Protein AF-A0AAE7BAB0-F1 (afdb_monomer)

pLDDT: mean 79.29, std 14.82, range [40.91, 94.19]

Foldseek 3Di:
DDDPLNVLLLVLCVPPVVVCPLLVVLLVDDPVVLVVVLVVLLVVLVVVLVVLVVVLPPPPDPDPPVVNVVSVVVSVVSVVVSVSVSSNSVSSVVVNVPPHDSVVVVVVVVVVVVCVVVVVVVCPPLLNDDPVVNVVVLVVVLVVVLVVVVVVLVVVLCVVPVPDDPVRVVVSVVVVVVVNVVVVVVSVVVSVVVVVVSPVPPPPPVVVVVVVVVVVVVVVVVVPPDDDDDDDDD

Structure (mmCIF, N/CA/C/O backbone):
data_AF-A0AAE7BAB0-F1
#
_entry.id   AF-A0AAE7BAB0-F1
#
loop_
_atom_site.group_PDB
_atom_site.id
_atom_site.type_symbol
_atom_site.label_atom_id
_atom_site.label_alt_id
_atom_site.label_comp_id
_atom_site.label_asym_id
_atom_site.label_entity_id
_atom_site.label_seq_id
_atom_site.pdbx_PDB_ins_code
_atom_site.Cartn_x
_atom_site.Cartn_y
_atom_site.Cartn_z
_atom_site.occupancy
_atom_site.B_iso_or_equiv
_atom_site.auth_seq_id
_atom_site.auth_comp_id
_atom_site.auth_asym_id
_atom_site.auth_atom_id
_atom_site.pdbx_PDB_model_num
ATOM 1 N N . MET A 1 1 ? -21.174 -15.471 14.812 1.00 47.34 1 MET A N 1
ATOM 2 C CA . MET A 1 1 ? -21.288 -14.814 13.487 1.00 47.34 1 MET A CA 1
ATOM 3 C C . MET A 1 1 ? -20.891 -13.352 13.654 1.00 47.34 1 MET A C 1
ATOM 5 O O . MET A 1 1 ? -21.225 -12.788 14.688 1.00 47.34 1 MET A O 1
ATOM 9 N N . ARG A 1 2 ? -20.116 -12.754 12.736 1.00 61.31 2 ARG A N 1
ATOM 10 C CA . ARG A 1 2 ? -19.773 -11.321 12.846 1.00 61.31 2 ARG A CA 1
ATOM 11 C C . ARG A 1 2 ? -21.020 -10.496 12.546 1.00 61.31 2 ARG A C 1
ATOM 13 O O . ARG A 1 2 ? -21.646 -10.714 11.516 1.00 61.31 2 ARG A O 1
ATOM 20 N N . ASN A 1 3 ? -21.367 -9.580 13.444 1.00 81.94 3 ASN A N 1
ATOM 21 C CA . ASN A 1 3 ? -22.413 -8.599 13.187 1.00 81.94 3 ASN A CA 1
ATOM 22 C C . ASN A 1 3 ? -21.934 -7.627 12.084 1.00 81.94 3 ASN A C 1
ATOM 24 O O . ASN A 1 3 ? -20.733 -7.376 11.937 1.00 81.94 3 ASN A O 1
ATOM 28 N N . LEU A 1 4 ? -22.862 -7.075 11.304 1.00 84.88 4 LEU A N 1
ATOM 29 C CA . LEU A 1 4 ? -22.591 -6.026 10.316 1.00 84.88 4 LEU A CA 1
ATOM 30 C C . LEU A 1 4 ? -21.827 -4.861 10.951 1.00 84.88 4 LEU A C 1
ATOM 32 O O . LEU A 1 4 ? -20.829 -4.410 10.392 1.00 84.88 4 LEU A O 1
ATOM 36 N N . GLY A 1 5 ? -22.218 -4.465 12.166 1.00 84.69 5 GLY A N 1
ATOM 37 C CA . GLY A 1 5 ? -21.550 -3.383 12.881 1.00 84.69 5 GLY A CA 1
ATOM 38 C C . GLY A 1 5 ? -20.074 -3.664 13.161 1.00 84.69 5 GLY A C 1
ATOM 39 O O . GLY A 1 5 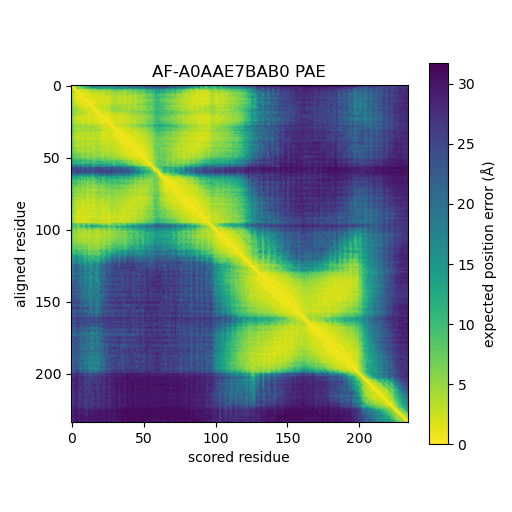? -19.227 -2.822 12.869 1.00 84.69 5 GLY A O 1
ATOM 40 N N . THR A 1 6 ? -19.726 -4.874 13.620 1.00 85.94 6 THR A N 1
ATOM 41 C CA . THR A 1 6 ? -18.318 -5.205 13.907 1.00 85.94 6 THR A CA 1
ATOM 42 C C . THR A 1 6 ? -17.484 -5.259 12.634 1.00 85.94 6 THR A C 1
ATOM 44 O O . THR A 1 6 ? -16.314 -4.884 12.635 1.00 85.94 6 THR A O 1
ATOM 47 N N . THR A 1 7 ? -18.086 -5.671 11.520 1.00 88.12 7 THR A N 1
ATOM 48 C CA . THR A 1 7 ? -17.424 -5.662 10.211 1.00 88.12 7 THR A CA 1
ATOM 49 C C . THR A 1 7 ? -17.152 -4.234 9.741 1.00 88.12 7 THR A C 1
ATOM 51 O O . THR A 1 7 ? -16.028 -3.934 9.339 1.00 88.12 7 THR A O 1
ATOM 54 N N . LEU A 1 8 ? -18.141 -3.343 9.848 1.00 88.94 8 LEU A N 1
ATOM 55 C CA . LEU A 1 8 ? -18.007 -1.932 9.483 1.00 88.94 8 LEU A CA 1
ATOM 56 C C . LEU A 1 8 ? -17.007 -1.199 10.382 1.00 88.94 8 LEU A C 1
ATOM 58 O O . LEU A 1 8 ? -16.142 -0.491 9.873 1.00 88.94 8 LEU A O 1
ATOM 62 N N . GLY A 1 9 ? -17.059 -1.426 11.697 1.00 89.06 9 GLY A N 1
ATOM 63 C CA . GLY A 1 9 ? -16.118 -0.842 12.652 1.00 89.06 9 GLY A CA 1
ATOM 64 C C . GLY A 1 9 ? -14.674 -1.276 12.387 1.00 89.06 9 GLY A C 1
ATOM 65 O O . GLY A 1 9 ? -13.769 -0.445 12.406 1.00 89.06 9 GLY A O 1
ATOM 66 N N . LEU A 1 10 ? -14.439 -2.559 12.078 1.00 89.50 10 LEU A N 1
ATOM 67 C CA . LEU A 1 10 ? -13.101 -3.054 11.721 1.00 89.50 10 LEU A CA 1
ATOM 68 C C . LEU A 1 10 ? -12.613 -2.504 10.387 1.00 89.50 10 LEU A C 1
ATOM 70 O O . LEU A 1 10 ? -11.436 -2.163 10.256 1.00 89.50 10 LEU A O 1
ATOM 74 N N . TRP A 1 11 ? -13.501 -2.426 9.396 1.00 90.19 11 TRP A N 1
ATOM 75 C CA . TRP A 1 11 ? -13.173 -1.841 8.104 1.00 90.19 11 TRP A CA 1
ATOM 76 C C . TRP A 1 11 ? -12.762 -0.377 8.266 1.00 90.19 11 TRP A C 1
ATOM 78 O O . TRP A 1 11 ? -11.685 0.001 7.799 1.00 90.19 11 TRP A O 1
ATOM 88 N N . TRP A 1 12 ? -13.550 0.403 9.011 1.00 91.06 12 TRP A N 1
ATOM 89 C CA . TRP A 1 12 ? -13.254 1.794 9.340 1.00 91.06 12 TRP A CA 1
ATOM 90 C C . TRP A 1 12 ? -11.909 1.939 10.063 1.00 91.06 12 TRP A C 1
ATOM 92 O O . TRP A 1 12 ? -11.030 2.659 9.583 1.00 91.06 12 TRP A O 1
ATOM 102 N N . LEU A 1 13 ? -11.695 1.168 11.136 1.00 90.88 13 LEU A N 1
ATOM 103 C CA . LEU A 1 13 ? -10.447 1.153 11.905 1.00 90.88 13 LEU A CA 1
ATOM 104 C C . LEU A 1 13 ? -9.231 0.844 11.019 1.00 90.88 13 LEU A C 1
ATOM 106 O O . LEU A 1 13 ? -8.199 1.499 11.097 1.00 90.88 13 LEU A O 1
ATOM 110 N N . SER A 1 14 ? -9.345 -0.145 10.133 1.00 87.44 14 SER A N 1
ATOM 111 C CA . SER A 1 14 ? -8.236 -0.554 9.262 1.00 87.44 14 SER A CA 1
ATOM 112 C C . SER A 1 14 ? -7.952 0.412 8.104 1.00 87.44 14 SER A C 1
ATOM 114 O O . SER A 1 14 ? -6.851 0.385 7.544 1.00 87.44 14 SER A O 1
ATOM 116 N N . THR A 1 15 ? -8.924 1.251 7.738 1.00 88.12 15 THR A N 1
ATOM 117 C CA . THR A 1 15 ? -8.855 2.128 6.561 1.00 88.12 15 THR A CA 1
ATOM 118 C C . THR A 1 15 ? -8.494 3.555 6.956 1.00 88.12 15 THR A C 1
ATOM 120 O O . THR A 1 15 ? -7.509 4.085 6.440 1.00 88.12 15 THR A O 1
ATOM 123 N N . PHE A 1 16 ? -9.237 4.140 7.897 1.00 87.44 16 PHE A N 1
ATOM 124 C CA . PHE A 1 16 ? -9.139 5.552 8.274 1.00 87.44 16 PHE A CA 1
ATOM 125 C C . PHE A 1 16 ? -8.406 5.785 9.603 1.00 87.44 16 PHE A C 1
ATOM 127 O O . PHE A 1 16 ? -7.723 6.793 9.738 1.00 87.44 16 PHE A O 1
ATOM 134 N N . ASP A 1 17 ? -8.463 4.846 10.553 1.00 87.88 17 ASP A N 1
ATOM 135 C CA . ASP A 1 17 ? -7.856 4.987 11.890 1.00 87.88 17 ASP A CA 1
ATOM 136 C C . ASP A 1 17 ? -6.804 3.901 12.169 1.00 87.88 17 ASP A C 1
ATOM 138 O O . ASP A 1 17 ? -6.829 3.184 13.170 1.00 87.88 17 ASP A O 1
ATOM 142 N N . LYS A 1 18 ? -5.845 3.755 11.247 1.00 85.44 18 LYS A N 1
ATOM 143 C CA . LYS A 1 18 ? -4.804 2.713 11.325 1.00 85.44 18 LYS A CA 1
ATOM 144 C C . LYS A 1 18 ? -3.930 2.809 12.577 1.00 85.44 18 LYS A C 1
ATOM 146 O O . LYS A 1 18 ? -3.427 1.785 13.039 1.00 85.44 18 LYS A O 1
ATOM 151 N N . SER A 1 19 ? -3.721 4.020 13.096 1.00 86.44 19 SER A N 1
ATOM 152 C CA . SER A 1 19 ? -2.998 4.266 14.350 1.00 86.44 19 SER A CA 1
ATOM 153 C C . SER A 1 19 ? -3.823 3.902 15.589 1.00 86.44 19 SER A C 1
ATOM 155 O O . SER A 1 19 ? -3.268 3.848 16.685 1.00 86.44 19 SER A O 1
ATOM 157 N N . GLN A 1 20 ? -5.120 3.614 15.415 1.00 88.31 20 GLN A N 1
ATOM 158 C CA . GLN A 1 20 ? -6.106 3.381 16.470 1.00 88.31 20 GLN A CA 1
ATOM 159 C C . GLN A 1 20 ? -6.258 4.578 17.418 1.00 88.31 20 GLN A C 1
ATOM 161 O O . GLN A 1 20 ? -6.657 4.400 18.571 1.00 88.31 20 GLN A O 1
ATOM 166 N N . PHE A 1 21 ? -5.892 5.782 16.978 1.00 89.75 21 PHE A N 1
ATOM 167 C CA . PHE A 1 21 ? -5.879 6.957 17.836 1.00 89.75 21 PHE A CA 1
ATOM 168 C C . PHE A 1 21 ? -7.300 7.323 18.261 1.00 89.75 21 PHE A C 1
ATOM 170 O O . PHE A 1 21 ? -7.568 7.423 19.460 1.00 89.75 21 PHE A O 1
ATOM 177 N N . LEU A 1 22 ? -8.225 7.454 17.304 1.00 88.81 22 LEU A N 1
ATOM 178 C CA . LEU A 1 22 ? -9.616 7.806 17.605 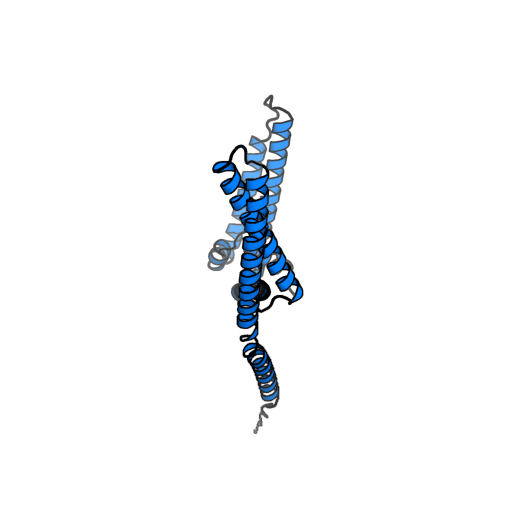1.00 88.81 22 LEU A CA 1
ATOM 179 C C . LEU A 1 22 ? -10.306 6.667 18.354 1.00 88.81 22 LEU A C 1
ATOM 181 O O . LEU A 1 22 ? -10.993 6.905 19.342 1.00 88.81 22 LEU A O 1
ATOM 185 N N . PHE A 1 23 ? -10.071 5.424 17.938 1.00 91.44 23 PHE A N 1
ATOM 186 C CA . PHE A 1 23 ? -10.627 4.238 18.575 1.00 91.44 23 PHE A CA 1
ATOM 187 C C . PHE A 1 23 ? -10.219 4.109 20.045 1.00 91.44 23 PHE A C 1
ATOM 189 O O . PHE A 1 23 ? -11.071 3.847 20.892 1.00 91.44 23 PHE A O 1
ATOM 196 N N . LYS A 1 24 ? -8.937 4.297 20.378 1.00 89.81 24 LYS A N 1
ATOM 197 C CA . LYS A 1 24 ? -8.467 4.220 21.769 1.00 89.81 24 LYS A CA 1
ATOM 198 C C . LYS A 1 24 ? -8.922 5.423 22.586 1.00 89.81 24 LYS A C 1
ATOM 200 O O . LYS A 1 24 ? -9.368 5.231 23.712 1.00 89.81 24 LYS A O 1
ATOM 205 N N . SER A 1 25 ? -8.873 6.621 22.003 1.00 90.56 25 SER A N 1
ATOM 206 C CA . SER A 1 25 ? -9.315 7.855 22.665 1.00 90.56 25 SER A CA 1
ATOM 207 C C . SER A 1 25 ? -10.804 7.831 22.992 1.00 90.56 25 SER A C 1
ATOM 209 O O . SER A 1 25 ? -11.200 8.251 24.068 1.00 90.56 25 SER A O 1
ATOM 211 N N . LEU A 1 26 ? -11.642 7.300 22.099 1.00 90.19 26 LEU A N 1
ATOM 212 C CA . LEU A 1 26 ? -13.065 7.142 22.378 1.00 90.19 26 LEU A CA 1
ATOM 213 C C . LEU A 1 26 ? -13.303 6.034 23.403 1.00 90.19 26 LEU A C 1
ATOM 215 O O . LEU A 1 26 ? -14.094 6.231 24.313 1.00 90.19 26 LEU A O 1
ATOM 219 N N . LYS A 1 27 ? -12.588 4.903 23.337 1.00 90.00 27 LYS A N 1
ATOM 220 C CA . LYS A 1 27 ? -12.786 3.775 24.265 1.00 90.00 27 LYS A CA 1
ATOM 221 C C . LYS A 1 27 ? -12.625 4.157 25.742 1.00 90.00 27 LYS A C 1
ATOM 223 O O . LYS A 1 27 ? -13.325 3.593 26.580 1.00 90.00 27 LYS A O 1
ATOM 228 N N . THR A 1 28 ? -11.711 5.073 26.065 1.00 89.69 28 THR A N 1
ATOM 229 C CA . THR A 1 28 ? -11.452 5.529 27.445 1.00 89.69 28 THR A CA 1
ATOM 230 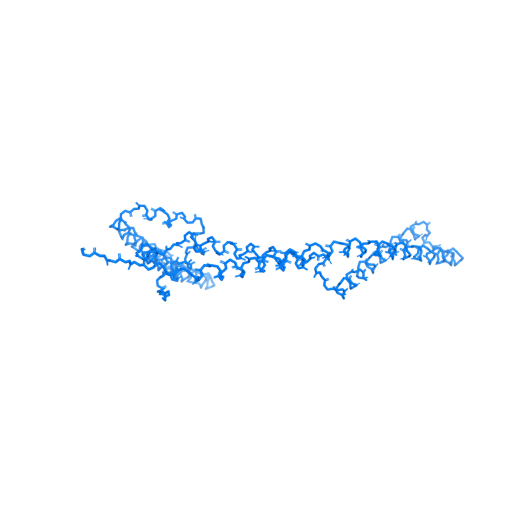C C . THR A 1 28 ? -12.540 6.453 27.988 1.00 89.69 28 THR A C 1
ATOM 232 O O . THR A 1 28 ? -12.642 6.637 29.199 1.00 89.69 28 THR A O 1
ATOM 235 N N . ILE A 1 29 ? -13.362 7.025 27.110 1.00 90.94 29 ILE A N 1
ATOM 236 C CA . ILE A 1 29 ? -14.412 7.974 27.459 1.00 90.94 29 ILE A CA 1
ATOM 237 C C . ILE A 1 29 ? -15.694 7.211 27.856 1.00 90.94 29 ILE A C 1
ATOM 239 O O . ILE A 1 29 ? -16.051 6.218 27.202 1.00 90.94 29 ILE A O 1
ATOM 243 N N . PRO A 1 30 ? -16.431 7.665 28.893 1.00 90.50 30 PRO A N 1
ATOM 244 C CA . PRO A 1 30 ? -17.717 7.082 29.265 1.00 90.50 30 PRO A CA 1
ATOM 245 C C . PRO A 1 30 ? -18.726 7.107 28.115 1.00 90.50 30 PRO A C 1
ATOM 247 O O . PRO A 1 30 ? -18.765 8.047 27.322 1.00 90.50 30 PRO A O 1
ATOM 250 N N . VAL A 1 31 ? -19.600 6.100 28.079 1.00 89.06 31 VAL A N 1
ATOM 251 C CA . VAL A 1 31 ? -20.586 5.873 27.008 1.00 89.06 31 VAL A CA 1
ATOM 252 C C . VAL A 1 31 ? -21.363 7.147 26.647 1.00 89.06 31 VAL A C 1
ATOM 254 O O . VAL A 1 31 ? -21.480 7.487 25.473 1.00 89.06 31 VAL A O 1
ATOM 257 N N . TYR A 1 32 ? -21.826 7.899 27.649 1.00 90.69 32 TYR A N 1
ATOM 258 C CA . TYR A 1 32 ? -22.618 9.116 27.443 1.00 90.69 32 TYR A CA 1
ATOM 259 C C . TYR A 1 32 ? -21.869 10.194 26.641 1.00 90.69 32 TYR A C 1
ATOM 261 O O . TYR A 1 32 ? -22.408 10.770 25.697 1.00 90.69 32 TYR A O 1
ATOM 269 N N . TYR A 1 33 ? -20.593 10.423 26.962 1.00 90.88 33 TYR A N 1
ATOM 270 C CA . TYR A 1 33 ? -19.756 11.397 26.261 1.00 90.88 33 TYR A CA 1
ATOM 271 C C . TYR A 1 33 ? -19.382 10.938 24.846 1.00 90.88 33 TYR A C 1
ATOM 273 O O . TYR A 1 33 ? -19.225 11.777 23.960 1.00 90.88 33 TYR A O 1
ATOM 281 N N . ARG A 1 34 ? -19.302 9.624 24.590 1.00 90.69 34 ARG A N 1
ATOM 282 C CA . ARG A 1 34 ? -19.117 9.097 23.226 1.00 90.69 34 ARG A CA 1
ATOM 283 C C . ARG A 1 34 ? -20.331 9.370 22.349 1.00 90.69 34 ARG A C 1
ATOM 285 O O . ARG A 1 34 ? -20.175 9.892 21.250 1.00 90.69 34 ARG A O 1
ATOM 292 N N . TYR A 1 35 ? -21.538 9.109 22.852 1.00 89.75 35 TYR A N 1
ATOM 293 C CA . TYR A 1 35 ? -22.766 9.442 22.124 1.00 89.75 35 TYR A CA 1
ATOM 294 C C . TYR A 1 35 ? -22.908 10.946 21.892 1.00 89.75 35 TYR A C 1
ATOM 296 O O . TYR A 1 35 ? -23.261 11.358 20.788 1.00 89.75 35 TYR A O 1
ATOM 304 N N . PHE A 1 36 ? -22.557 11.773 22.881 1.00 91.69 36 PHE A N 1
ATOM 305 C CA . PHE A 1 36 ? -22.490 13.221 22.692 1.00 91.69 36 PHE A CA 1
ATOM 306 C C . PHE A 1 36 ? -21.500 13.608 21.581 1.00 91.69 36 PHE A C 1
ATOM 308 O O . PHE A 1 36 ? -21.830 14.424 20.719 1.00 91.69 36 PHE A O 1
ATOM 315 N N . PHE A 1 37 ? -20.317 12.987 21.537 1.00 90.88 37 PHE A N 1
ATOM 316 C CA . PHE A 1 37 ? -19.348 13.184 20.457 1.00 90.88 37 PHE A CA 1
ATOM 317 C C . PHE A 1 37 ? -19.921 12.783 19.086 1.00 90.88 37 PHE A C 1
ATOM 319 O O . PHE A 1 37 ? -19.801 13.546 18.134 1.00 90.88 37 PHE A O 1
ATOM 326 N N . TYR A 1 38 ? -20.607 11.644 18.967 1.00 90.44 38 TYR A N 1
ATOM 327 C CA . TYR A 1 38 ? -21.210 11.211 17.697 1.00 90.44 38 TYR A CA 1
ATOM 328 C C . TYR A 1 38 ? -22.305 12.161 17.203 1.00 90.44 38 TYR A C 1
ATOM 330 O O . TYR A 1 38 ? -22.355 12.495 16.016 1.00 90.44 38 TYR A O 1
ATOM 338 N N . ILE A 1 39 ? -23.163 12.628 18.112 1.00 89.94 39 ILE A N 1
ATOM 339 C CA . ILE A 1 39 ? -24.236 13.574 17.793 1.00 89.94 39 ILE A CA 1
ATOM 340 C C . ILE A 1 39 ? -23.639 14.924 17.385 1.00 89.94 39 ILE A C 1
ATOM 342 O O . ILE A 1 39 ? -23.971 15.440 16.320 1.00 89.94 39 ILE A O 1
ATOM 346 N N . SER A 1 40 ? -22.721 15.472 18.185 1.00 90.88 40 SER A N 1
ATOM 347 C CA . SER A 1 40 ? -22.070 16.757 17.892 1.00 90.88 40 SER A CA 1
ATOM 348 C C . SER A 1 40 ? -21.265 16.721 16.593 1.00 90.88 40 SER A C 1
ATOM 350 O O .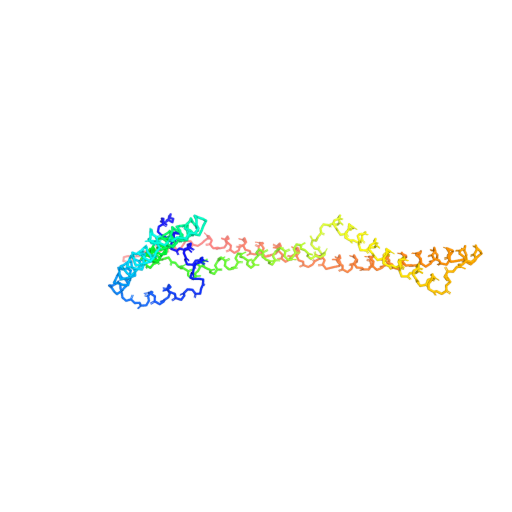 SER A 1 40 ? -21.369 17.652 15.800 1.00 90.88 40 SER A O 1
ATOM 352 N N . LEU A 1 41 ? -20.550 15.627 16.311 1.00 88.69 41 LEU A N 1
ATOM 353 C CA . LEU A 1 41 ? -19.864 15.405 15.038 1.00 88.69 41 LEU A CA 1
ATOM 354 C C . LEU A 1 41 ? -20.848 15.404 13.862 1.00 88.69 41 LEU A C 1
ATOM 356 O O . LEU A 1 41 ? -20.592 16.046 12.847 1.00 88.69 41 LEU A O 1
ATOM 360 N N . THR A 1 42 ? -21.985 14.719 13.997 1.00 89.12 42 THR A N 1
ATOM 361 C CA . THR A 1 42 ? -23.013 14.665 12.945 1.00 89.12 42 THR A CA 1
ATOM 362 C C . THR A 1 42 ? -23.611 16.047 12.682 1.00 89.12 42 THR A C 1
ATOM 364 O O . THR A 1 42 ? -23.731 16.458 11.528 1.00 89.12 42 THR A O 1
ATOM 367 N N . VAL A 1 43 ? -23.928 16.795 13.743 1.00 90.62 43 VAL A N 1
ATOM 368 C CA . VAL A 1 43 ? -24.440 18.171 13.651 1.00 90.62 43 VAL A CA 1
ATOM 369 C C . VAL A 1 43 ? -23.400 19.103 13.025 1.00 90.62 43 VAL A C 1
ATOM 371 O O . VAL A 1 43 ? -23.739 19.883 12.135 1.00 90.62 43 VAL A O 1
ATOM 374 N N . ALA A 1 44 ? -22.132 18.994 13.427 1.00 90.38 44 ALA A N 1
ATOM 375 C CA . ALA A 1 44 ? -21.041 19.790 12.872 1.00 90.38 44 ALA A CA 1
ATOM 376 C C . ALA A 1 44 ? -20.834 19.502 11.379 1.00 90.38 44 ALA A C 1
ATOM 378 O O . ALA A 1 44 ? -20.784 20.436 10.584 1.00 90.38 44 ALA A O 1
ATOM 379 N N . LEU A 1 45 ? -20.796 18.228 10.973 1.00 89.19 45 LEU A N 1
ATOM 380 C CA . LEU A 1 45 ? -20.672 17.837 9.566 1.00 89.19 45 LEU A CA 1
ATOM 381 C C . LEU A 1 45 ? -21.863 18.324 8.734 1.00 89.19 45 LEU A C 1
ATOM 383 O O . LEU A 1 45 ? -21.669 18.841 7.635 1.00 89.19 45 LEU A O 1
ATOM 387 N N . TYR A 1 46 ? -23.085 18.224 9.260 1.00 87.06 46 TYR A N 1
ATOM 388 C CA . TYR A 1 46 ? -24.274 18.771 8.608 1.00 87.06 46 TYR A CA 1
ATOM 389 C C . TYR A 1 46 ? -24.178 20.295 8.428 1.00 87.06 46 TYR A C 1
ATOM 391 O O . TYR A 1 46 ? -24.444 20.820 7.342 1.00 87.06 46 TYR A O 1
ATOM 399 N N . PHE A 1 47 ? -23.732 21.015 9.458 1.00 87.38 47 PHE A N 1
ATOM 400 C CA . PHE A 1 47 ? -23.500 22.455 9.376 1.00 87.38 47 PHE A CA 1
ATOM 401 C C . PHE A 1 47 ? -22.417 22.800 8.341 1.00 87.38 47 PHE A C 1
ATOM 403 O O . PHE A 1 47 ? -22.609 23.690 7.515 1.00 87.38 47 PHE A O 1
ATOM 410 N N . THR A 1 48 ? -21.305 22.063 8.3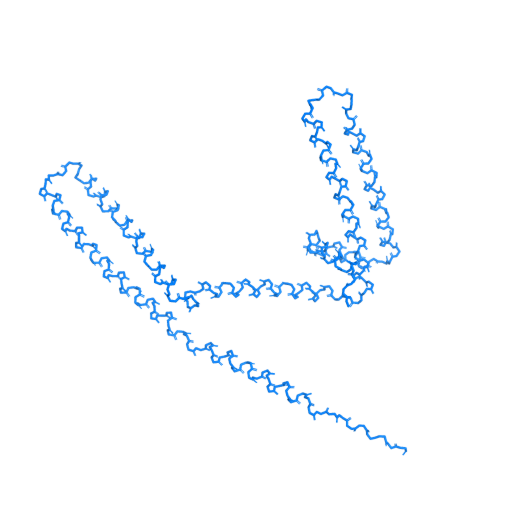10 1.00 84.31 48 THR A N 1
ATOM 411 C CA . THR A 1 48 ? -20.249 22.253 7.307 1.00 84.31 48 THR A CA 1
ATOM 412 C C . THR A 1 48 ? -20.773 22.009 5.895 1.00 84.31 48 THR A C 1
ATOM 414 O O . THR A 1 48 ? -20.539 22.833 5.017 1.00 84.31 48 THR A O 1
ATOM 417 N N . ILE A 1 49 ? -21.528 20.930 5.669 1.00 84.12 49 ILE A N 1
ATOM 418 C CA . ILE A 1 49 ? -22.126 20.615 4.363 1.00 84.12 49 ILE A CA 1
ATOM 419 C C . ILE A 1 49 ? -23.079 21.723 3.909 1.00 84.12 49 ILE A C 1
ATOM 421 O O . ILE A 1 49 ? -23.057 22.101 2.739 1.00 84.12 49 ILE A O 1
ATOM 425 N N . THR A 1 50 ? -23.917 22.248 4.804 1.00 82.88 50 THR A N 1
ATOM 426 C CA . THR A 1 50 ? -24.885 23.304 4.462 1.00 82.88 50 THR A CA 1
ATOM 427 C C . THR A 1 50 ? -24.195 24.636 4.169 1.00 82.88 50 THR A C 1
ATOM 429 O O . THR A 1 50 ? -24.531 25.284 3.179 1.00 82.88 50 THR A O 1
ATOM 432 N N . LYS A 1 51 ? -23.178 25.023 4.950 1.00 82.12 51 LYS A N 1
ATOM 433 C CA . LYS A 1 51 ? -22.378 26.234 4.689 1.00 82.12 51 LYS A CA 1
ATOM 434 C C . LYS A 1 51 ? -21.535 26.125 3.423 1.00 82.12 51 LYS A C 1
ATOM 436 O O . LYS A 1 51 ? -21.500 27.068 2.642 1.00 82.12 51 LYS A O 1
ATOM 441 N N . LEU A 1 52 ? -20.911 24.976 3.184 1.00 75.31 52 LEU A N 1
ATOM 442 C CA . LEU A 1 52 ? -20.157 24.714 1.960 1.00 75.31 52 LEU A CA 1
ATOM 443 C C . LEU A 1 52 ? -21.083 24.666 0.737 1.00 75.31 52 LEU A C 1
ATOM 445 O O . LEU A 1 52 ? -20.741 25.206 -0.308 1.00 75.31 52 LEU A O 1
ATOM 449 N N . GLY A 1 53 ? -22.289 24.112 0.884 1.00 72.81 53 GLY A N 1
ATOM 450 C CA . GLY A 1 53 ? -23.339 24.177 -0.132 1.00 72.81 53 GLY A CA 1
ATOM 451 C C . GLY A 1 53 ? -23.745 25.612 -0.472 1.00 72.81 53 GLY A C 1
ATOM 452 O O . GLY A 1 53 ? -23.838 25.936 -1.647 1.00 72.81 53 GLY A O 1
ATOM 453 N N . ALA A 1 54 ? -23.900 26.483 0.529 1.00 71.12 54 ALA A N 1
ATOM 454 C CA . ALA A 1 54 ? -24.199 27.901 0.314 1.00 71.12 54 ALA A CA 1
ATOM 455 C C . ALA A 1 54 ? -23.061 28.661 -0.393 1.00 71.12 54 ALA A C 1
ATOM 457 O O . ALA A 1 54 ? -23.326 29.574 -1.164 1.00 71.12 54 ALA A O 1
ATOM 458 N N . ILE A 1 55 ? -21.801 28.273 -0.162 1.00 67.00 55 ILE A N 1
ATOM 459 C CA . ILE A 1 55 ? -20.641 28.829 -0.881 1.00 67.00 55 ILE A CA 1
ATOM 460 C C . ILE A 1 55 ? -20.604 28.335 -2.335 1.00 67.00 55 ILE A C 1
ATOM 462 O O . ILE A 1 55 ? -20.221 29.089 -3.222 1.00 67.00 55 ILE A O 1
ATOM 466 N N . ILE A 1 56 ? -20.982 27.075 -2.584 1.00 66.12 56 ILE A N 1
ATOM 467 C CA . ILE A 1 56 ? -20.966 26.447 -3.917 1.00 66.12 56 ILE A CA 1
ATOM 468 C C . ILE A 1 56 ? -22.198 26.813 -4.760 1.00 66.12 56 ILE A C 1
ATOM 470 O O . ILE A 1 56 ? -22.140 26.667 -5.981 1.00 66.12 56 ILE A O 1
ATOM 474 N N . ASP A 1 57 ? -23.279 27.334 -4.164 1.00 64.25 57 ASP A N 1
ATOM 475 C CA . ASP A 1 57 ? -24.471 27.843 -4.868 1.00 64.25 57 ASP A CA 1
ATOM 476 C C . ASP A 1 57 ? -24.190 29.183 -5.579 1.00 64.25 57 ASP A C 1
ATOM 478 O O . ASP A 1 57 ? -24.858 30.202 -5.417 1.00 64.25 57 ASP A O 1
ATOM 482 N N . ILE A 1 58 ? -23.145 29.168 -6.404 1.00 55.59 58 ILE A N 1
ATOM 483 C CA . ILE A 1 58 ? -22.643 30.245 -7.243 1.00 55.59 58 ILE A CA 1
ATOM 484 C C . ILE A 1 58 ? -23.509 30.354 -8.508 1.00 55.59 58 ILE A C 1
ATOM 486 O O . ILE A 1 58 ? -23.022 30.450 -9.632 1.00 55.59 58 ILE A O 1
ATOM 490 N N . LYS A 1 59 ? -24.834 30.365 -8.352 1.00 52.75 59 LYS A N 1
ATOM 491 C CA . LYS A 1 59 ? -25.738 30.769 -9.441 1.00 52.75 59 LYS A CA 1
ATOM 492 C C . LYS A 1 59 ? -25.624 32.262 -9.780 1.00 52.75 59 LYS A C 1
ATOM 494 O O . LYS A 1 59 ? -26.272 32.715 -10.716 1.00 52.75 59 LYS A O 1
ATOM 499 N N . SER A 1 60 ? -24.810 33.020 -9.042 1.00 51.19 60 SER A N 1
ATOM 500 C CA . SER A 1 60 ? -24.658 34.472 -9.166 1.00 51.19 60 SER A CA 1
ATOM 501 C C . SER A 1 60 ? -23.378 34.949 -9.860 1.00 51.19 60 SER A C 1
ATOM 503 O O . SER A 1 60 ? -23.252 36.149 -10.087 1.00 51.19 60 SER A O 1
ATOM 505 N N . TYR A 1 61 ? -22.440 34.067 -10.223 1.00 56.84 61 TYR A N 1
ATOM 506 C CA . TYR A 1 61 ? -21.218 34.476 -10.927 1.00 56.84 61 TYR A CA 1
ATOM 507 C C . TYR A 1 61 ? -21.123 33.812 -12.299 1.00 56.84 61 TYR A C 1
ATOM 509 O O . TYR A 1 61 ? -21.465 32.642 -12.454 1.00 56.84 61 TYR A O 1
ATOM 517 N N . SER A 1 62 ? -20.599 34.556 -13.278 1.00 65.50 62 SER A N 1
ATOM 518 C CA . SER A 1 62 ? -20.285 34.119 -14.648 1.00 65.50 62 SER A CA 1
ATOM 519 C C . SER A 1 62 ? -19.138 33.094 -14.691 1.00 65.50 62 SER A C 1
ATOM 521 O O . SER A 1 62 ? -18.130 33.288 -15.369 1.00 65.50 62 SER A O 1
ATOM 523 N N . ILE A 1 63 ? -19.247 32.020 -13.912 1.00 68.12 63 ILE A N 1
ATOM 524 C CA . ILE A 1 63 ? -18.265 30.945 -13.832 1.00 68.12 63 ILE A CA 1
ATOM 525 C C . ILE A 1 63 ? -18.475 29.993 -15.021 1.00 68.12 63 ILE A C 1
ATOM 527 O O . ILE A 1 63 ? -19.614 29.628 -15.317 1.00 68.12 63 ILE A O 1
ATOM 531 N N . PRO A 1 64 ? -17.402 29.538 -15.696 1.00 78.44 64 PRO A N 1
ATOM 532 C CA . PRO A 1 64 ? -17.507 28.539 -16.755 1.00 78.44 64 PRO A CA 1
ATOM 533 C C . PRO A 1 64 ? -18.203 27.252 -16.281 1.00 78.44 64 PRO A C 1
ATOM 535 O O . PRO A 1 64 ? -17.889 26.726 -15.211 1.00 78.44 64 PRO A O 1
ATOM 538 N N . VAL A 1 65 ? -19.077 26.686 -17.122 1.00 76.00 65 VAL A N 1
ATOM 539 C CA . VAL A 1 65 ? -19.890 25.477 -16.839 1.00 76.00 65 VAL A CA 1
ATOM 540 C C . VAL A 1 65 ? -19.052 24.294 -16.324 1.00 76.00 65 VAL A C 1
ATOM 542 O O . VAL A 1 65 ? -19.495 23.524 -15.468 1.00 76.00 65 VAL A O 1
ATOM 545 N N . PHE A 1 66 ? -17.811 24.170 -16.801 1.00 78.25 66 PHE A N 1
ATOM 546 C CA . PHE A 1 66 ? -16.861 23.159 -16.336 1.00 78.25 66 PHE A CA 1
ATOM 547 C C . PHE A 1 66 ? -16.522 23.296 -14.841 1.00 78.25 66 PHE A C 1
ATOM 549 O O . PHE A 1 66 ? -16.581 22.316 -14.101 1.00 78.25 66 PHE A O 1
ATOM 556 N N . ILE A 1 67 ? -16.218 24.512 -14.376 1.00 75.75 67 ILE A N 1
ATOM 557 C CA . ILE A 1 67 ? -15.855 24.777 -12.977 1.00 75.75 67 ILE A CA 1
ATOM 558 C C . ILE A 1 67 ? -17.060 24.547 -12.064 1.00 75.75 67 ILE A C 1
ATOM 560 O O . ILE A 1 67 ? -16.924 23.941 -11.004 1.00 75.75 67 ILE A O 1
ATOM 564 N N . GLN A 1 68 ? -18.255 24.948 -12.505 1.00 73.56 68 GLN A N 1
ATOM 565 C CA . GLN A 1 68 ? -19.494 24.679 -11.778 1.00 73.56 68 GLN A CA 1
ATOM 566 C C . GLN A 1 68 ? -19.737 23.170 -11.613 1.00 73.56 68 GLN A C 1
ATOM 568 O O . GLN A 1 68 ? -20.025 22.703 -10.512 1.00 73.56 68 GLN A O 1
ATOM 573 N N . SER A 1 69 ? -19.550 22.392 -12.682 1.00 79.69 69 SER A N 1
ATOM 574 C CA . SER A 1 69 ? -19.707 20.931 -12.652 1.00 79.69 69 SER A CA 1
ATOM 575 C C . SER A 1 69 ? -18.683 20.256 -11.730 1.00 79.69 69 SER A C 1
ATOM 577 O O . SER A 1 69 ? -19.029 19.345 -10.975 1.00 79.69 69 SER A O 1
ATOM 579 N N . LEU A 1 70 ? -17.434 20.734 -11.733 1.00 80.00 70 LEU A N 1
ATOM 580 C CA . LEU A 1 70 ? -16.374 20.239 -10.854 1.00 80.00 70 LEU A CA 1
ATOM 581 C C . LEU A 1 70 ? -16.670 20.528 -9.373 1.00 80.00 70 LEU A C 1
ATOM 583 O O . LEU A 1 70 ? -16.518 19.644 -8.531 1.00 80.00 70 LEU A O 1
ATOM 587 N N . LEU A 1 71 ? -17.135 21.738 -9.050 1.00 78.44 71 LEU A N 1
ATOM 588 C CA . LEU A 1 71 ? -17.507 22.119 -7.683 1.00 78.44 71 LEU A CA 1
ATOM 589 C C . LEU A 1 71 ? -18.691 21.299 -7.162 1.00 78.44 71 LEU A C 1
ATOM 591 O O . LEU A 1 71 ? -18.675 20.858 -6.013 1.00 78.44 71 LEU A O 1
ATOM 595 N N . ILE A 1 72 ? -19.685 21.033 -8.013 1.00 79.38 72 ILE A N 1
ATOM 596 C CA . ILE A 1 72 ? -20.815 20.158 -7.680 1.00 79.38 72 ILE A CA 1
ATOM 597 C C . ILE A 1 72 ? -20.324 18.737 -7.371 1.00 79.38 72 ILE A C 1
ATOM 599 O O . ILE A 1 72 ? -20.720 18.162 -6.355 1.00 79.38 72 ILE A O 1
ATOM 603 N N . LEU A 1 73 ? -19.425 18.181 -8.192 1.00 82.88 73 LEU A N 1
ATOM 604 C CA . LEU A 1 73 ? -18.846 16.852 -7.970 1.00 82.88 73 LEU A CA 1
ATOM 605 C C . LEU A 1 73 ? -18.073 16.775 -6.645 1.00 82.88 73 LEU A C 1
ATOM 607 O O . LEU A 1 73 ? -18.272 15.839 -5.869 1.00 82.88 73 LEU A O 1
ATOM 611 N N . ILE A 1 74 ? -17.236 17.774 -6.354 1.00 81.88 74 ILE A N 1
ATOM 612 C CA . ILE A 1 74 ? -16.505 17.873 -5.081 1.00 81.88 74 ILE A CA 1
ATOM 613 C C . ILE A 1 74 ? -17.491 17.962 -3.909 1.00 81.88 74 ILE A C 1
ATOM 615 O O . ILE A 1 74 ? -17.330 17.254 -2.914 1.00 81.88 74 ILE A O 1
ATOM 619 N N . GLY A 1 75 ? -18.550 18.766 -4.039 1.00 81.38 75 GLY A N 1
ATOM 620 C CA . GLY A 1 75 ? -19.607 18.887 -3.037 1.00 81.38 75 GLY A CA 1
ATOM 621 C C . GLY A 1 75 ? -20.319 17.559 -2.754 1.00 81.38 75 GLY A C 1
ATOM 622 O O . GLY A 1 75 ? -20.536 17.214 -1.590 1.00 81.38 75 GLY A O 1
ATOM 623 N N . PHE A 1 76 ? -20.637 16.773 -3.787 1.00 82.56 76 PHE A N 1
ATOM 624 C CA . PHE A 1 76 ? -21.174 15.417 -3.618 1.00 82.56 76 PHE A CA 1
ATOM 625 C C . PHE A 1 76 ? -20.167 14.471 -2.955 1.00 82.56 76 PHE A C 1
ATOM 627 O O . PHE A 1 76 ? -20.551 13.705 -2.070 1.00 82.56 76 PHE A O 1
ATOM 634 N N . GLY A 1 77 ? -18.886 14.562 -3.321 1.00 84.81 77 GLY A N 1
ATOM 635 C CA . GLY A 1 77 ? -17.808 13.795 -2.697 1.00 84.81 77 GLY A CA 1
ATOM 636 C C . GLY A 1 77 ? -17.694 14.061 -1.196 1.00 84.81 77 GLY A C 1
ATOM 637 O O . GLY A 1 77 ? -17.665 13.119 -0.406 1.00 84.81 77 GLY A O 1
ATOM 638 N N . ILE A 1 78 ? -17.718 15.333 -0.784 1.00 85.94 78 ILE A N 1
ATOM 639 C CA . ILE A 1 78 ? -17.686 15.729 0.632 1.00 85.94 78 ILE A CA 1
ATOM 640 C C . ILE A 1 78 ? -18.898 15.159 1.378 1.00 85.94 78 ILE A C 1
ATOM 642 O O . ILE A 1 78 ? -18.724 14.549 2.430 1.00 85.94 78 ILE A O 1
ATOM 646 N N . LYS A 1 79 ? -20.111 15.272 0.815 1.00 85.00 79 LYS A N 1
ATOM 647 C CA . LYS A 1 79 ? -21.332 14.704 1.418 1.00 85.00 79 LYS A CA 1
ATOM 648 C C . LYS A 1 79 ? -21.225 13.191 1.622 1.00 85.00 79 LYS A C 1
ATOM 650 O O . LYS A 1 79 ? -21.524 12.698 2.709 1.00 85.00 79 LYS A O 1
ATOM 655 N N . ALA A 1 80 ? -20.782 12.459 0.600 1.00 86.62 80 ALA A N 1
ATOM 656 C CA . ALA A 1 80 ? -20.614 11.010 0.675 1.00 86.62 80 ALA A CA 1
ATOM 657 C C . ALA A 1 80 ? -19.561 10.615 1.723 1.00 86.62 80 ALA A C 1
ATOM 659 O O . ALA A 1 80 ? -19.806 9.727 2.540 1.00 86.62 80 ALA A O 1
ATOM 660 N N . LEU A 1 81 ? -18.420 11.312 1.752 1.00 87.94 81 LEU A N 1
ATOM 661 C CA . LEU A 1 81 ? -17.365 11.084 2.739 1.00 87.94 81 LEU A CA 1
ATOM 662 C C . LEU A 1 81 ? -17.851 11.341 4.165 1.00 87.94 81 LEU A C 1
ATOM 664 O O . LEU A 1 81 ? -17.565 10.530 5.039 1.00 87.94 81 LEU A O 1
ATOM 668 N N . SER A 1 82 ? -18.620 12.406 4.409 1.00 88.19 82 SER A N 1
ATOM 669 C CA . SER A 1 82 ? -19.189 12.685 5.732 1.00 88.19 82 SER A CA 1
ATOM 670 C C . SER A 1 82 ? -20.132 11.577 6.205 1.00 88.19 82 SER A C 1
ATOM 672 O O . SER A 1 82 ? -20.048 11.167 7.359 1.00 88.19 82 SER A O 1
ATOM 674 N N . ILE A 1 83 ? -20.981 11.039 5.321 1.00 87.81 83 ILE A N 1
ATOM 675 C CA . ILE A 1 83 ? -21.873 9.916 5.653 1.00 87.81 83 ILE A CA 1
ATOM 676 C C . ILE A 1 83 ? -21.055 8.669 6.013 1.00 87.81 83 ILE A C 1
ATOM 678 O O . ILE A 1 83 ? -21.293 8.053 7.051 1.00 87.81 83 ILE A O 1
ATOM 682 N N . ILE A 1 84 ? -20.062 8.317 5.188 1.00 89.56 84 ILE A N 1
ATOM 683 C CA . ILE A 1 84 ? -19.180 7.167 5.436 1.00 89.56 84 ILE A CA 1
ATOM 684 C C . ILE A 1 84 ? -18.415 7.349 6.756 1.00 89.56 84 ILE A C 1
ATOM 686 O O . ILE A 1 84 ? -18.300 6.397 7.527 1.00 89.56 84 ILE A O 1
ATOM 690 N N . PHE A 1 85 ? -17.940 8.566 7.037 1.00 89.38 85 PHE A N 1
ATOM 691 C CA . PHE A 1 85 ? -17.214 8.913 8.259 1.00 89.38 85 PHE A CA 1
ATOM 692 C C . PHE A 1 85 ? -18.076 8.720 9.511 1.00 89.38 85 PHE A C 1
ATOM 694 O O . PHE A 1 85 ? -17.657 8.038 10.448 1.00 89.38 85 PHE A O 1
ATOM 701 N N . THR A 1 86 ? -19.307 9.241 9.510 1.00 89.94 86 THR A N 1
ATOM 702 C CA . THR A 1 86 ? -20.247 9.077 10.627 1.00 89.94 86 THR A CA 1
ATOM 703 C C . THR A 1 86 ? -20.621 7.613 10.834 1.00 89.94 86 THR A C 1
ATOM 705 O O . THR A 1 86 ? -20.555 7.120 11.959 1.00 89.94 86 THR A O 1
ATOM 708 N N . ILE A 1 87 ? -20.954 6.883 9.762 1.00 90.56 87 ILE A N 1
ATOM 709 C CA . ILE A 1 87 ? -21.262 5.447 9.851 1.00 90.56 87 ILE A CA 1
ATOM 710 C C . ILE A 1 87 ? -20.066 4.692 10.439 1.00 90.56 87 ILE A C 1
ATOM 712 O O . ILE A 1 87 ? -20.241 3.880 11.345 1.00 90.56 87 ILE A O 1
ATOM 716 N N . GLY A 1 88 ? -18.851 4.959 9.961 1.00 88.56 88 GLY A N 1
ATOM 717 C CA . GLY A 1 88 ? -17.640 4.291 10.423 1.00 88.56 88 GLY A CA 1
ATOM 718 C C . GLY A 1 88 ? -17.364 4.498 11.913 1.00 88.56 88 GLY A C 1
ATOM 719 O O . GLY A 1 88 ? -17.187 3.520 12.641 1.00 88.56 88 GLY A O 1
ATOM 720 N N . ILE A 1 89 ? -17.397 5.751 12.378 1.00 89.56 89 ILE A N 1
ATOM 721 C CA . ILE A 1 89 ? -17.146 6.093 13.785 1.00 89.56 89 ILE A CA 1
ATOM 722 C C . ILE A 1 89 ? -18.235 5.549 14.712 1.00 89.56 89 ILE A C 1
ATOM 724 O O . ILE A 1 89 ? -17.904 4.961 15.740 1.00 89.56 89 ILE A O 1
ATOM 728 N N . CYS A 1 90 ? -19.518 5.676 14.360 1.00 90.25 90 CYS A N 1
ATOM 729 C CA . CYS A 1 90 ? -20.608 5.152 15.192 1.00 90.25 90 CYS A CA 1
ATOM 730 C C . CYS A 1 90 ? -20.524 3.625 15.357 1.00 90.25 90 CYS A C 1
ATOM 732 O O . CYS A 1 90 ? -20.880 3.081 16.402 1.00 90.25 90 CYS A O 1
ATOM 734 N N . ASN A 1 91 ? -19.996 2.913 14.355 1.00 91.00 91 ASN A N 1
ATOM 735 C CA . ASN A 1 91 ? -19.806 1.467 14.432 1.00 91.00 91 ASN A CA 1
ATOM 736 C C . ASN A 1 91 ? -18.659 1.033 15.363 1.00 91.00 91 ASN A C 1
ATOM 738 O O . ASN A 1 91 ? -18.531 -0.165 15.625 1.00 91.00 91 ASN A O 1
ATOM 742 N N . TYR A 1 92 ? -17.876 1.951 15.943 1.00 90.69 92 TYR A N 1
ATOM 743 C CA . TYR A 1 92 ? -16.969 1.614 17.047 1.00 90.69 92 TYR A CA 1
ATOM 744 C C . TYR A 1 92 ? -17.701 1.083 18.276 1.00 90.69 92 TYR A C 1
ATOM 746 O O . TYR A 1 92 ? -17.173 0.194 18.942 1.00 90.69 92 TYR A O 1
ATOM 754 N N . GLU A 1 93 ? -18.942 1.505 18.526 1.00 90.38 93 GLU A N 1
ATOM 755 C CA . GLU A 1 93 ? -19.728 0.971 19.644 1.00 90.38 93 GLU A CA 1
ATOM 756 C C . GLU A 1 93 ? -19.953 -0.535 19.524 1.00 90.38 93 GLU A C 1
ATOM 758 O O . GLU A 1 93 ? -19.935 -1.246 20.525 1.00 90.38 93 GLU A O 1
ATOM 763 N N . SER A 1 94 ? -20.066 -1.067 18.305 1.00 88.25 94 SER A N 1
ATOM 764 C CA . SER A 1 94 ? -20.169 -2.515 18.095 1.00 88.25 94 SER A CA 1
ATOM 765 C C . SER A 1 94 ? -18.892 -3.275 18.487 1.00 88.25 94 SER A C 1
ATOM 767 O O . SER A 1 94 ? -18.964 -4.439 18.879 1.00 88.25 94 SER A O 1
ATOM 769 N N . LEU A 1 95 ? -17.729 -2.614 18.410 1.00 88.50 95 LEU A N 1
ATOM 770 C CA . LEU A 1 95 ? -16.432 -3.153 18.824 1.00 88.50 95 LEU A CA 1
ATOM 771 C C . LEU A 1 95 ? -16.188 -2.998 20.328 1.00 88.50 95 LEU A C 1
ATOM 773 O O . LEU A 1 95 ? -15.417 -3.770 20.889 1.00 88.50 95 LEU A O 1
ATOM 777 N N . TYR A 1 96 ? -16.803 -2.001 20.969 1.00 87.12 96 TYR A N 1
ATOM 778 C CA . TYR A 1 96 ? -16.728 -1.816 22.420 1.00 87.12 96 TYR A CA 1
ATOM 779 C C . TYR A 1 96 ? -17.708 -2.719 23.178 1.00 87.12 96 TYR A C 1
ATOM 781 O O . TYR A 1 96 ? -17.370 -3.200 24.254 1.00 87.12 96 TYR A O 1
ATOM 789 N N . SER A 1 97 ? -18.914 -2.918 22.637 1.00 76.75 97 SER A N 1
ATOM 790 C CA . SER A 1 97 ? -20.019 -3.638 23.292 1.00 76.75 97 SER A CA 1
ATOM 791 C C . SER A 1 97 ? -19.961 -5.152 23.109 1.00 76.75 97 SER A C 1
ATOM 793 O O . SER A 1 97 ? -20.260 -5.903 24.035 1.00 76.75 97 SER A O 1
ATOM 795 N N . GLY A 1 98 ? -19.557 -5.629 21.932 1.00 66.00 98 GLY A N 1
ATOM 796 C CA . GLY A 1 98 ? -19.128 -7.011 21.793 1.00 66.00 98 GLY A CA 1
ATOM 797 C C . GLY A 1 98 ? -17.763 -7.123 22.450 1.00 66.00 98 GLY A C 1
ATOM 798 O O . GLY A 1 98 ? -16.917 -6.293 22.150 1.00 66.00 98 GLY A O 1
ATOM 799 N N . ASN A 1 99 ? -17.520 -8.126 23.298 1.00 67.44 99 ASN A N 1
ATOM 800 C CA . ASN A 1 99 ? -16.200 -8.476 23.859 1.00 67.44 99 ASN A CA 1
ATOM 801 C C . ASN A 1 99 ? -15.190 -8.894 22.759 1.00 67.44 99 ASN A C 1
ATOM 803 O O . ASN A 1 99 ? -14.561 -9.950 22.812 1.00 67.44 99 ASN A O 1
ATOM 807 N N . TYR A 1 100 ? -15.102 -8.110 21.691 1.00 77.00 100 TYR A N 1
ATOM 808 C CA . TYR A 1 100 ? -14.350 -8.349 20.490 1.00 77.00 100 TYR A CA 1
ATOM 809 C C . TYR A 1 100 ? -12.942 -7.830 20.716 1.00 77.00 100 TYR A C 1
ATOM 811 O O . TYR A 1 100 ? -12.702 -6.632 20.866 1.00 77.00 100 TYR A O 1
ATOM 819 N N . ASP A 1 101 ? -11.998 -8.758 20.722 1.00 81.62 101 ASP A N 1
ATOM 820 C CA . ASP A 1 101 ? -10.592 -8.439 20.883 1.00 81.62 101 ASP A CA 1
ATOM 821 C C . ASP A 1 101 ? -10.031 -7.849 19.578 1.00 81.62 101 ASP A C 1
ATOM 823 O O . ASP A 1 101 ? -9.564 -8.551 18.670 1.00 81.62 101 ASP A O 1
ATOM 827 N N . VAL A 1 102 ? -10.157 -6.525 19.463 1.00 83.62 102 VAL A N 1
ATOM 828 C CA . VAL A 1 102 ? -9.672 -5.739 18.323 1.00 83.62 102 VAL A CA 1
ATOM 829 C C . VAL A 1 102 ? -8.158 -5.861 18.180 1.00 83.62 102 VAL A C 1
ATOM 831 O O . VAL A 1 102 ? -7.667 -5.996 17.057 1.00 83.62 102 VAL A O 1
ATOM 834 N N . ASP A 1 103 ? -7.421 -5.862 19.291 1.00 84.31 103 ASP A N 1
ATOM 835 C CA . ASP A 1 103 ? -5.960 -5.911 19.273 1.00 84.31 103 ASP A CA 1
ATOM 836 C C . ASP A 1 103 ? -5.475 -7.267 18.756 1.00 84.31 103 ASP A C 1
ATOM 838 O O . ASP A 1 103 ? -4.682 -7.314 17.810 1.00 84.31 103 ASP A O 1
ATOM 842 N N . LYS A 1 104 ? -6.065 -8.369 19.233 1.00 86.06 104 LYS A N 1
ATOM 843 C CA . LYS A 1 104 ? -5.800 -9.713 18.700 1.00 86.06 104 LYS A CA 1
ATOM 844 C C . LYS A 1 104 ? -6.159 -9.839 17.224 1.00 86.06 104 LYS A C 1
ATOM 846 O O . LYS A 1 104 ? -5.435 -10.486 16.466 1.00 86.06 104 LYS A O 1
ATOM 851 N N . HIS A 1 105 ? -7.256 -9.227 16.771 1.00 84.31 105 HIS A N 1
ATOM 852 C CA . HIS A 1 105 ? -7.620 -9.252 15.352 1.00 84.31 105 HIS A CA 1
ATOM 853 C C . HIS A 1 105 ? -6.592 -8.523 14.477 1.00 84.31 105 HIS A C 1
ATOM 855 O O . HIS A 1 105 ? -6.214 -9.014 13.409 1.00 84.31 105 HIS A O 1
ATOM 861 N N . LEU A 1 106 ? -6.135 -7.353 14.918 1.00 84.38 106 LEU A N 1
ATOM 862 C CA . LEU A 1 106 ? -5.138 -6.570 14.195 1.00 84.38 106 LEU A CA 1
ATOM 863 C C . LEU A 1 106 ? -3.771 -7.249 14.207 1.00 84.38 106 LEU A C 1
ATOM 865 O O . LEU A 1 106 ? -3.084 -7.235 13.185 1.00 84.38 106 LEU A O 1
ATOM 869 N N . GLU A 1 107 ? -3.398 -7.890 15.311 1.00 85.88 107 GLU A N 1
ATOM 870 C CA . GLU A 1 107 ? -2.176 -8.682 15.401 1.00 85.88 107 GLU A CA 1
ATOM 871 C C . GLU A 1 107 ? -2.213 -9.865 14.428 1.00 85.88 107 GLU A C 1
ATOM 873 O O . GLU A 1 107 ? -1.297 -10.022 13.622 1.00 85.88 107 GLU A O 1
ATOM 878 N N . GLN A 1 108 ? -3.317 -10.618 14.382 1.00 84.19 108 GLN A N 1
ATOM 879 C CA . GLN A 1 108 ? -3.509 -11.686 13.395 1.00 84.19 108 GLN A CA 1
ATOM 880 C C . GLN A 1 108 ? -3.417 -11.173 11.954 1.00 84.19 108 GLN A C 1
ATOM 882 O O . GLN A 1 108 ? -2.856 -11.847 11.088 1.00 84.19 108 GLN A O 1
ATOM 887 N N . GLN A 1 109 ? -3.953 -9.985 11.661 1.00 83.81 109 GLN A N 1
ATOM 888 C CA . GLN A 1 109 ? -3.816 -9.384 10.334 1.00 83.81 109 GLN A CA 1
ATOM 889 C C . GLN A 1 109 ? -2.372 -8.985 10.014 1.00 83.81 109 GLN A C 1
ATOM 891 O O . GLN A 1 109 ? -1.915 -9.224 8.894 1.00 83.81 109 GLN A O 1
ATOM 896 N N . LYS A 1 110 ? -1.641 -8.403 10.972 1.00 85.19 110 LYS A N 1
ATOM 897 C CA . LYS A 1 110 ? -0.219 -8.066 10.812 1.00 85.19 110 LYS A CA 1
ATOM 898 C C . LYS A 1 110 ? 0.619 -9.323 10.595 1.00 85.19 110 LYS A C 1
ATOM 900 O O . LYS A 1 110 ? 1.356 -9.374 9.616 1.00 85.19 110 LYS A O 1
ATOM 905 N N . GLN A 1 111 ? 0.425 -10.353 11.416 1.00 82.81 111 GLN A N 1
ATOM 906 C CA . GLN A 1 111 ? 1.100 -11.646 11.290 1.00 82.81 111 GLN A CA 1
ATOM 907 C C . GLN A 1 111 ? 0.811 -12.303 9.938 1.00 82.81 111 GLN A C 1
ATOM 909 O O . GLN A 1 111 ? 1.737 -12.746 9.273 1.00 82.81 111 GLN A O 1
ATOM 914 N N . LYS A 1 112 ? -0.441 -12.297 9.457 1.00 81.25 112 LYS A N 1
ATOM 915 C CA . LYS A 1 112 ? -0.773 -12.809 8.114 1.00 81.25 112 LYS A CA 1
ATOM 916 C C . LYS A 1 112 ? -0.069 -12.032 7.006 1.00 81.25 112 LYS A C 1
ATOM 918 O O . LYS A 1 112 ? 0.467 -12.638 6.085 1.00 81.25 112 LYS A O 1
ATOM 923 N N . LYS A 1 113 ? -0.055 -10.697 7.077 1.00 84.12 113 LYS A N 1
ATOM 924 C CA . LYS A 1 113 ? 0.642 -9.857 6.087 1.00 84.12 113 LYS A CA 1
ATOM 925 C C . LYS A 1 113 ? 2.148 -10.101 6.108 1.00 84.12 113 LYS A C 1
ATOM 927 O O . LYS A 1 113 ? 2.755 -10.203 5.044 1.00 84.12 113 LYS A O 1
ATOM 932 N N . GLN A 1 114 ? 2.730 -10.221 7.296 1.00 81.19 114 GLN A N 1
ATOM 933 C CA . GLN A 1 114 ? 4.143 -10.510 7.482 1.00 81.19 114 GLN A CA 1
ATOM 934 C C . GLN A 1 114 ? 4.494 -11.912 6.982 1.00 81.19 114 GLN A C 1
ATOM 936 O O . GLN A 1 114 ? 5.390 -12.032 6.161 1.00 81.19 114 GLN A O 1
ATOM 941 N N . PHE A 1 115 ? 3.708 -12.929 7.334 1.00 76.31 115 PHE A N 1
ATOM 942 C CA . PHE A 1 115 ? 3.846 -14.289 6.816 1.00 76.31 115 PHE A CA 1
ATOM 943 C C . PHE A 1 115 ? 3.753 -14.333 5.287 1.00 76.31 115 PHE A C 1
ATOM 945 O O . PHE A 1 115 ? 4.566 -14.977 4.639 1.00 76.31 115 PHE A O 1
ATOM 952 N N . ILE A 1 116 ? 2.807 -13.614 4.672 1.00 74.19 116 ILE A N 1
ATOM 953 C CA . ILE A 1 116 ? 2.712 -13.531 3.206 1.00 74.19 116 ILE A CA 1
ATOM 954 C C . ILE A 1 116 ? 3.953 -12.853 2.617 1.00 74.19 116 ILE A C 1
ATOM 956 O O . ILE A 1 116 ? 4.453 -13.298 1.586 1.00 74.19 116 ILE A O 1
ATOM 960 N N . LYS A 1 117 ? 4.443 -11.775 3.239 1.00 76.38 117 LYS A N 1
ATOM 961 C CA . LYS A 1 117 ? 5.641 -11.058 2.785 1.00 76.38 117 LYS A CA 1
ATOM 962 C C . LYS A 1 117 ? 6.881 -11.945 2.885 1.00 76.38 117 LYS A C 1
ATOM 964 O O . LYS A 1 117 ? 7.617 -12.047 1.911 1.00 76.38 117 LYS A O 1
ATOM 969 N N . GLU A 1 118 ? 7.072 -12.600 4.023 1.00 75.44 118 GLU A N 1
ATOM 970 C CA . GLU A 1 118 ? 8.173 -13.525 4.289 1.00 75.44 118 GLU A CA 1
ATOM 971 C C . GLU A 1 118 ? 8.102 -14.734 3.357 1.00 75.44 118 GLU A C 1
ATOM 973 O O . GLU A 1 118 ? 9.068 -14.996 2.658 1.00 75.44 118 GLU A O 1
ATOM 978 N N . ASN A 1 119 ? 6.946 -15.382 3.212 1.00 75.12 119 ASN A N 1
ATOM 979 C CA . ASN A 1 119 ? 6.771 -16.534 2.323 1.00 75.12 119 ASN A CA 1
ATOM 980 C C . ASN A 1 119 ? 6.958 -16.167 0.836 1.00 75.12 119 ASN A C 1
ATOM 982 O O . ASN A 1 119 ? 7.582 -16.903 0.073 1.00 75.12 119 ASN A O 1
ATOM 986 N N . LYS A 1 120 ? 6.482 -14.991 0.394 1.00 71.69 120 LYS A N 1
ATOM 987 C CA . LYS A 1 120 ? 6.785 -14.482 -0.956 1.00 71.69 120 LYS A CA 1
ATOM 988 C C . LYS A 1 120 ? 8.284 -14.248 -1.129 1.00 71.69 120 LYS A C 1
ATOM 990 O O . LYS A 1 120 ? 8.838 -14.681 -2.134 1.00 71.69 120 LYS A O 1
ATOM 995 N N . LEU A 1 121 ? 8.940 -13.596 -0.171 1.00 68.69 121 LEU A N 1
ATOM 996 C CA . LEU A 1 121 ? 10.382 -13.348 -0.210 1.00 68.69 121 LEU A CA 1
ATOM 997 C C . LEU A 1 121 ? 11.169 -14.667 -0.220 1.00 68.69 121 LEU A C 1
ATOM 999 O O . LEU A 1 121 ? 12.104 -14.818 -1.000 1.00 68.69 121 LEU A O 1
ATOM 1003 N N . GLU A 1 122 ? 10.749 -15.648 0.577 1.00 69.81 122 GLU A N 1
ATOM 1004 C CA . GLU A 1 122 ? 11.307 -16.997 0.604 1.00 69.81 122 GLU A CA 1
ATOM 1005 C C . GLU A 1 122 ? 11.133 -17.724 -0.727 1.00 69.81 122 GLU A C 1
ATOM 1007 O O . GLU A 1 122 ? 12.062 -18.404 -1.158 1.00 69.81 122 GLU A O 1
ATOM 1012 N N . LYS A 1 123 ? 10.001 -17.550 -1.419 1.00 68.06 123 LYS A N 1
ATOM 1013 C CA . LYS A 1 123 ? 9.766 -18.091 -2.768 1.00 68.06 123 LYS A CA 1
ATOM 1014 C C . LYS A 1 123 ? 10.715 -17.508 -3.820 1.00 6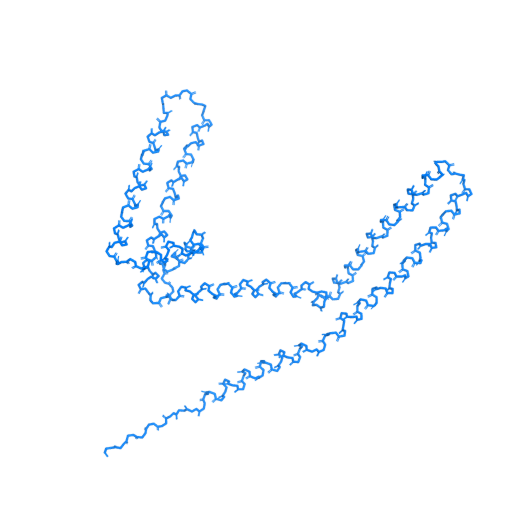8.06 123 LYS A C 1
ATOM 1016 O O . LYS A 1 123 ? 11.123 -18.231 -4.723 1.00 68.06 123 LYS A O 1
ATOM 1021 N N . TRP A 1 124 ? 11.102 -16.240 -3.680 1.00 68.69 124 TRP A N 1
ATOM 1022 C CA . TRP A 1 124 ? 12.052 -15.564 -4.575 1.00 68.69 124 TRP A CA 1
ATOM 1023 C C . TRP A 1 124 ? 13.524 -15.844 -4.258 1.00 68.69 124 TRP A C 1
ATOM 1025 O O . TRP A 1 124 ? 14.398 -15.506 -5.056 1.00 68.69 124 TRP A O 1
ATOM 1035 N N . ARG A 1 125 ? 13.840 -16.483 -3.124 1.00 76.88 125 ARG A N 1
ATOM 1036 C CA . ARG A 1 125 ? 15.218 -16.920 -2.860 1.00 76.88 125 ARG A CA 1
ATOM 1037 C C . ARG A 1 125 ? 15.617 -17.924 -3.939 1.00 76.88 125 ARG A C 1
ATOM 1039 O O . ARG A 1 125 ? 14.905 -18.902 -4.151 1.00 76.88 125 ARG A O 1
ATOM 1046 N N . LEU A 1 126 ? 16.800 -17.750 -4.541 1.00 72.75 126 LEU A N 1
ATOM 1047 C CA . LEU A 1 126 ? 17.337 -18.633 -5.596 1.00 72.75 126 LEU A CA 1
ATOM 1048 C C . LEU A 1 126 ? 17.238 -20.136 -5.253 1.00 72.75 126 LEU A C 1
ATOM 1050 O O . LEU A 1 126 ? 17.063 -20.977 -6.131 1.00 72.75 126 LEU A O 1
ATOM 1054 N N . LYS A 1 127 ? 17.318 -20.452 -3.953 1.00 73.00 127 LYS A N 1
ATOM 1055 C CA . LYS A 1 127 ? 17.183 -21.794 -3.370 1.00 73.00 127 LYS A CA 1
ATOM 1056 C C . LYS A 1 127 ? 15.781 -22.402 -3.475 1.00 73.00 127 LYS A C 1
ATOM 1058 O O . LYS A 1 127 ? 15.675 -23.618 -3.602 1.00 73.00 127 LYS A O 1
ATOM 1063 N N . ASN A 1 128 ? 14.732 -21.591 -3.386 1.00 72.88 128 ASN A N 1
ATOM 1064 C CA . ASN A 1 128 ? 13.337 -22.041 -3.422 1.00 72.88 128 ASN A CA 1
ATOM 1065 C C . ASN A 1 128 ? 12.712 -21.914 -4.822 1.00 72.88 128 ASN A C 1
ATOM 1067 O O . ASN A 1 128 ? 11.598 -22.369 -5.066 1.00 72.88 128 ASN A O 1
ATOM 1071 N N . MET A 1 129 ? 13.434 -21.285 -5.748 1.00 80.62 129 MET A N 1
ATOM 1072 C CA . MET A 1 129 ? 12.998 -21.084 -7.119 1.00 80.62 129 MET A CA 1
ATOM 1073 C C . MET A 1 129 ? 13.109 -22.384 -7.934 1.00 80.62 129 MET A C 1
ATOM 1075 O O . MET A 1 129 ? 14.087 -23.130 -7.811 1.00 80.62 129 MET A O 1
ATOM 1079 N N . HIS A 1 130 ? 12.116 -22.654 -8.789 1.00 82.75 130 HIS A N 1
ATOM 1080 C CA . HIS A 1 130 ? 12.137 -23.813 -9.687 1.00 82.75 130 HIS A CA 1
ATOM 1081 C C . HIS A 1 130 ? 13.372 -23.791 -10.596 1.00 82.75 130 HIS A C 1
ATOM 1083 O O . HIS A 1 130 ? 13.804 -22.731 -11.052 1.00 82.75 130 HIS A O 1
ATOM 1089 N N . TRP A 1 131 ? 13.918 -24.976 -10.889 1.00 81.31 131 TRP A N 1
ATOM 1090 C CA . TRP A 1 131 ? 15.147 -25.121 -11.674 1.00 81.31 131 TRP A CA 1
ATOM 1091 C C . TRP A 1 131 ? 15.048 -24.451 -13.056 1.00 81.31 131 TRP A C 1
ATOM 1093 O O . TRP A 1 131 ? 15.994 -23.794 -13.471 1.00 81.31 131 TRP A O 1
ATOM 1103 N N . PHE A 1 132 ? 13.884 -24.527 -13.713 1.00 84.56 132 PHE A N 1
ATOM 1104 C CA . PHE A 1 132 ? 13.636 -23.899 -15.014 1.00 84.56 132 PHE A CA 1
ATOM 1105 C C . PHE A 1 132 ? 13.761 -22.369 -14.969 1.00 84.56 132 PHE A C 1
ATOM 1107 O O . PHE A 1 132 ? 14.467 -21.779 -15.778 1.00 84.56 132 PHE A O 1
ATOM 1114 N N . ILE A 1 133 ? 13.138 -21.722 -13.975 1.00 85.94 133 ILE A N 1
ATOM 1115 C CA . ILE A 1 133 ? 13.216 -20.261 -13.799 1.00 85.94 133 ILE A CA 1
ATOM 1116 C C . ILE A 1 133 ? 14.664 -19.841 -13.514 1.00 85.94 133 ILE A C 1
ATOM 1118 O O . ILE A 1 133 ? 15.104 -18.779 -13.941 1.00 85.94 133 ILE A O 1
ATOM 1122 N N . ARG A 1 134 ? 15.429 -20.691 -12.820 1.00 84.94 134 ARG A N 1
ATOM 1123 C CA . ARG A 1 134 ? 16.840 -20.437 -12.523 1.00 84.94 134 ARG A CA 1
ATOM 1124 C C . ARG A 1 134 ? 17.716 -20.500 -13.771 1.00 84.94 134 ARG A C 1
ATOM 1126 O O . ARG A 1 134 ? 18.513 -19.593 -13.975 1.00 84.94 134 ARG A O 1
ATOM 1133 N N . VAL A 1 135 ? 17.515 -21.506 -14.620 1.00 88.81 135 VAL A N 1
ATOM 1134 C CA . VAL A 1 135 ? 18.183 -21.597 -15.929 1.00 88.81 135 VAL A CA 1
ATOM 1135 C C . VAL A 1 135 ? 17.830 -20.394 -16.801 1.00 88.81 135 VAL A C 1
ATOM 1137 O O . VAL A 1 135 ? 18.729 -19.781 -17.367 1.00 88.81 135 VAL A O 1
ATOM 1140 N N . LEU A 1 136 ? 16.551 -20.008 -16.848 1.00 91.00 136 LEU A N 1
ATOM 1141 C CA . LEU A 1 136 ? 16.106 -18.833 -17.595 1.00 91.00 136 LEU A CA 1
ATOM 1142 C C . LEU A 1 136 ? 16.791 -17.554 -17.094 1.00 91.00 136 LEU A C 1
ATOM 1144 O O . LEU A 1 136 ? 17.298 -16.779 -17.894 1.00 91.00 136 LEU A O 1
ATOM 1148 N N . LEU A 1 137 ? 16.865 -17.359 -15.775 1.00 89.88 137 LEU A N 1
ATOM 1149 C CA . LEU A 1 137 ? 17.530 -16.204 -15.172 1.00 89.88 137 LEU A CA 1
ATOM 1150 C C . LEU A 1 137 ? 19.027 -16.158 -15.515 1.00 89.88 137 LEU A C 1
ATOM 1152 O O . LEU A 1 137 ? 19.535 -15.089 -15.841 1.00 89.88 137 LEU A O 1
ATOM 1156 N N . TYR A 1 138 ? 19.726 -17.296 -15.488 1.00 91.12 138 TYR A N 1
ATOM 1157 C CA . TYR A 1 138 ? 21.127 -17.364 -15.917 1.00 91.12 138 TYR A CA 1
ATOM 1158 C C . TYR A 1 138 ? 21.279 -17.043 -17.405 1.00 91.12 138 TYR A C 1
ATOM 1160 O O . TYR A 1 138 ? 22.100 -16.208 -17.765 1.00 91.12 138 TYR A O 1
ATOM 1168 N N . ALA A 1 139 ? 20.441 -17.611 -18.270 1.00 91.62 139 ALA A N 1
ATOM 1169 C CA . ALA A 1 139 ? 20.473 -17.302 -19.697 1.00 91.62 139 ALA A CA 1
ATOM 1170 C C . ALA A 1 139 ? 20.243 -15.804 -19.971 1.00 91.62 139 ALA A C 1
ATOM 1172 O O . ALA A 1 139 ? 20.971 -15.204 -20.760 1.00 91.62 139 ALA A O 1
ATOM 1173 N N . THR A 1 140 ? 19.293 -15.174 -19.272 1.00 92.56 140 THR A N 1
ATOM 1174 C CA . THR A 1 140 ? 19.032 -13.732 -19.394 1.00 92.56 140 THR A CA 1
ATOM 1175 C C . THR A 1 140 ? 20.224 -12.894 -18.937 1.00 92.56 140 THR A C 1
ATOM 1177 O O . THR A 1 140 ? 20.599 -11.950 -19.627 1.00 92.56 140 THR A O 1
ATOM 1180 N N . ILE A 1 141 ? 20.842 -13.232 -17.798 1.00 92.94 141 ILE A N 1
ATOM 1181 C CA . ILE A 1 141 ? 22.032 -12.520 -17.306 1.00 92.94 141 ILE A CA 1
ATOM 1182 C C . ILE A 1 141 ? 23.197 -12.685 -18.282 1.00 92.94 141 ILE A C 1
ATOM 1184 O O . ILE A 1 141 ? 23.881 -11.708 -18.569 1.00 92.94 141 ILE A O 1
ATOM 1188 N N . TRP A 1 142 ? 23.420 -13.893 -18.803 1.00 93.00 142 TRP A N 1
ATOM 1189 C CA . TRP A 1 142 ? 24.461 -14.140 -19.797 1.00 93.00 142 TRP A CA 1
ATOM 1190 C C . TRP A 1 142 ? 24.249 -13.296 -21.051 1.00 93.00 142 TRP A C 1
ATOM 1192 O O . TRP A 1 142 ? 25.167 -12.603 -21.468 1.00 93.00 142 TRP A O 1
ATOM 1202 N N . CYS A 1 143 ? 23.029 -13.296 -21.597 1.00 93.62 143 CYS A N 1
ATOM 1203 C CA . CYS A 1 143 ? 22.674 -12.515 -22.779 1.00 93.62 143 CYS A CA 1
ATOM 1204 C C . CYS A 1 143 ? 22.907 -11.015 -22.550 1.00 93.62 143 CYS A C 1
ATOM 1206 O O . CYS A 1 143 ? 23.537 -10.349 -23.366 1.00 93.62 143 CYS A O 1
ATOM 1208 N N . PHE A 1 144 ? 22.478 -10.493 -21.398 1.00 94.19 144 PHE A N 1
ATOM 1209 C CA . PHE A 1 144 ? 22.708 -9.097 -21.033 1.00 94.19 144 PHE A CA 1
ATOM 1210 C C . PHE A 1 144 ? 24.201 -8.750 -20.940 1.00 94.19 144 PHE A C 1
ATOM 1212 O O . PHE A 1 144 ? 24.634 -7.745 -21.496 1.00 94.19 144 PHE A O 1
ATOM 1219 N N . LEU A 1 145 ? 24.997 -9.579 -20.257 1.00 91.88 145 LEU A N 1
ATOM 1220 C CA . LEU A 1 145 ? 26.435 -9.344 -20.112 1.00 91.88 145 LEU A CA 1
ATOM 1221 C C . LEU A 1 145 ? 27.188 -9.503 -21.435 1.00 91.88 145 LEU A C 1
ATOM 1223 O O . LEU A 1 145 ? 28.138 -8.766 -21.673 1.00 91.88 145 LEU A O 1
ATOM 1227 N N . TYR A 1 146 ? 26.762 -10.438 -22.284 1.00 90.50 146 TYR A N 1
ATOM 1228 C CA . TYR A 1 146 ? 27.297 -10.626 -23.627 1.00 90.50 146 TYR A CA 1
ATOM 1229 C C . TYR A 1 146 ? 27.092 -9.364 -24.472 1.00 90.50 146 TYR A C 1
ATOM 1231 O O . TYR A 1 146 ? 28.066 -8.831 -24.991 1.00 90.50 146 TYR A O 1
ATOM 1239 N N . LEU A 1 147 ? 25.864 -8.834 -24.525 1.00 90.56 147 LEU A N 1
ATOM 1240 C CA . LEU A 1 147 ? 25.555 -7.610 -25.273 1.00 90.56 147 LEU A CA 1
ATOM 1241 C C . LEU A 1 147 ? 26.328 -6.399 -24.739 1.00 90.56 147 LEU A C 1
ATOM 1243 O O . LEU A 1 147 ? 26.831 -5.591 -25.512 1.00 90.56 147 LEU A O 1
ATOM 1247 N N . LEU A 1 148 ? 26.452 -6.288 -23.414 1.00 90.88 148 LEU A N 1
ATOM 1248 C CA . LEU A 1 148 ? 27.222 -5.221 -22.778 1.00 90.88 148 LEU A CA 1
ATOM 1249 C C . LEU A 1 148 ? 28.714 -5.317 -23.125 1.00 90.88 148 LEU A C 1
ATOM 1251 O O . LEU A 1 148 ? 29.346 -4.305 -23.414 1.00 90.88 148 LEU A O 1
ATOM 1255 N N . LEU A 1 149 ? 29.286 -6.522 -23.094 1.00 90.50 149 LEU A N 1
ATOM 1256 C CA . LEU A 1 149 ? 30.686 -6.746 -23.444 1.00 90.50 149 LEU A CA 1
ATOM 1257 C C . LEU A 1 149 ? 30.936 -6.494 -24.936 1.00 90.50 149 LEU A C 1
ATOM 1259 O O . LEU A 1 149 ? 31.941 -5.883 -25.286 1.00 90.50 149 LEU A O 1
ATOM 1263 N N . GLU A 1 150 ? 30.020 -6.934 -25.798 1.00 89.75 150 GLU A N 1
ATOM 1264 C CA . GLU A 1 150 ? 30.067 -6.697 -27.239 1.00 89.75 150 GLU A CA 1
ATOM 1265 C C . GLU A 1 150 ? 30.101 -5.201 -27.558 1.00 89.75 150 GLU A C 1
ATOM 1267 O O . GLU A 1 150 ? 31.010 -4.754 -28.257 1.00 89.75 150 GLU A O 1
ATOM 1272 N N . ASP A 1 151 ? 29.185 -4.419 -26.984 1.00 89.56 151 ASP A N 1
ATOM 1273 C CA . ASP A 1 151 ? 29.124 -2.972 -27.200 1.00 89.56 151 ASP A CA 1
ATOM 1274 C C . ASP A 1 151 ? 30.412 -2.267 -26.743 1.00 89.56 151 ASP A C 1
ATOM 1276 O O . ASP A 1 151 ? 30.976 -1.454 -27.475 1.00 89.56 151 ASP A O 1
ATOM 1280 N N . ILE A 1 152 ? 30.952 -2.635 -25.575 1.00 90.12 152 ILE A N 1
ATOM 1281 C CA . ILE A 1 152 ? 32.222 -2.081 -25.078 1.00 90.12 152 ILE A CA 1
ATOM 1282 C C . ILE A 1 152 ? 33.379 -2.411 -26.026 1.00 90.12 152 ILE A C 1
ATOM 1284 O O . ILE A 1 152 ? 34.182 -1.528 -26.328 1.00 90.12 152 ILE A O 1
ATOM 1288 N N . LEU A 1 153 ? 33.488 -3.660 -26.490 1.00 89.50 153 LEU A N 1
ATOM 1289 C CA . LEU A 1 153 ? 34.579 -4.094 -27.368 1.00 89.50 153 LEU A CA 1
ATOM 1290 C C . LEU A 1 153 ? 34.511 -3.409 -28.735 1.00 89.50 153 LEU A C 1
ATOM 1292 O O . LEU A 1 153 ? 35.536 -2.940 -29.232 1.00 89.50 153 LEU A O 1
ATOM 1296 N N . ILE A 1 154 ? 33.316 -3.313 -29.320 1.00 88.44 154 ILE A N 1
ATOM 1297 C CA . ILE A 1 154 ? 33.089 -2.649 -30.606 1.00 88.44 154 ILE A CA 1
ATOM 1298 C C . ILE A 1 154 ? 33.393 -1.151 -30.490 1.00 88.44 154 ILE A C 1
ATOM 1300 O O . ILE A 1 154 ? 34.166 -0.618 -31.289 1.00 88.44 154 ILE A O 1
ATOM 1304 N N . ASN A 1 155 ? 32.859 -0.477 -29.468 1.00 87.38 155 ASN A N 1
ATOM 1305 C CA . ASN A 1 155 ? 33.100 0.950 -29.253 1.00 87.38 155 ASN A CA 1
ATOM 1306 C C . ASN A 1 155 ? 34.580 1.243 -28.971 1.00 87.38 155 ASN A C 1
ATOM 1308 O O . ASN A 1 155 ? 35.139 2.192 -29.519 1.00 87.38 155 ASN A O 1
ATOM 1312 N N . ALA A 1 156 ? 35.252 0.421 -28.160 1.00 87.25 156 ALA A N 1
ATOM 1313 C CA . ALA A 1 156 ? 36.685 0.558 -27.907 1.00 87.25 156 ALA A CA 1
ATOM 1314 C C . ALA A 1 156 ? 37.512 0.389 -29.191 1.00 87.25 156 ALA A C 1
ATOM 1316 O O . ALA A 1 156 ? 38.433 1.169 -29.433 1.00 87.25 156 ALA A O 1
ATOM 1317 N N . PHE A 1 157 ? 37.163 -0.583 -30.035 1.00 90.69 157 PHE A N 1
ATOM 1318 C CA . PHE A 1 157 ? 37.844 -0.819 -31.304 1.00 90.69 157 PHE A CA 1
ATOM 1319 C C . PHE A 1 157 ? 37.703 0.363 -32.273 1.00 90.69 157 PHE A C 1
ATOM 1321 O O . PHE A 1 157 ? 38.716 0.864 -32.762 1.00 90.69 157 PHE A O 1
ATOM 1328 N N . PHE A 1 158 ? 36.483 0.855 -32.508 1.00 85.31 158 PHE A N 1
ATOM 1329 C CA . PHE A 1 158 ? 36.245 1.968 -33.437 1.00 85.31 158 PHE A CA 1
ATOM 1330 C C . PHE A 1 158 ? 36.771 3.316 -32.928 1.00 85.31 158 PHE A C 1
ATOM 1332 O O . PHE A 1 158 ? 37.140 4.167 -33.734 1.00 85.31 158 PHE A O 1
ATOM 1339 N N . ASN A 1 159 ? 36.887 3.507 -31.611 1.00 86.69 159 ASN A N 1
ATOM 1340 C CA . ASN A 1 159 ? 37.555 4.686 -31.052 1.00 86.69 159 ASN A CA 1
ATOM 1341 C C . ASN A 1 159 ? 39.062 4.710 -31.354 1.00 86.69 159 ASN A C 1
ATOM 1343 O O . ASN A 1 159 ? 39.629 5.780 -31.562 1.00 86.69 159 ASN A O 1
ATOM 1347 N N . ILE A 1 160 ? 39.717 3.545 -31.376 1.00 85.44 160 ILE A N 1
ATOM 1348 C CA . ILE A 1 160 ? 41.154 3.429 -31.674 1.00 85.44 160 ILE A CA 1
ATOM 1349 C C . ILE A 1 160 ? 41.395 3.418 -33.189 1.00 85.44 160 ILE A C 1
ATOM 1351 O O . ILE A 1 160 ? 42.358 4.014 -33.672 1.00 85.44 160 ILE A O 1
ATOM 1355 N N . TYR A 1 161 ? 40.506 2.769 -33.944 1.00 86.38 161 TYR A N 1
ATOM 1356 C CA . TYR A 1 161 ? 40.567 2.656 -35.399 1.00 86.38 161 TYR A CA 1
ATOM 1357 C C . TYR A 1 161 ? 39.271 3.186 -36.035 1.00 86.38 161 TYR A C 1
ATOM 1359 O O . TYR A 1 161 ? 38.391 2.393 -36.365 1.00 86.38 161 TYR A O 1
ATOM 1367 N N . PRO A 1 162 ? 39.151 4.509 -36.267 1.00 80.50 162 PRO A N 1
ATOM 1368 C CA . PRO A 1 162 ? 37.936 5.109 -36.830 1.00 80.50 162 PRO A CA 1
ATOM 1369 C C . PRO A 1 162 ? 37.614 4.621 -38.249 1.00 80.50 162 PRO A C 1
ATOM 1371 O O . PRO A 1 162 ? 36.452 4.512 -38.617 1.00 80.50 162 PRO A O 1
ATOM 1374 N N . ASN A 1 163 ? 38.651 4.302 -39.033 1.00 85.75 163 ASN A N 1
ATOM 1375 C CA . ASN A 1 163 ? 38.555 3.709 -40.368 1.00 85.75 163 ASN A CA 1
ATOM 1376 C C . ASN A 1 163 ? 39.516 2.511 -40.458 1.00 85.75 163 ASN A C 1
ATOM 1378 O O . ASN A 1 163 ? 40.644 2.660 -40.939 1.00 85.75 163 ASN A O 1
ATOM 1382 N N . PRO A 1 164 ? 39.124 1.332 -39.946 1.00 85.31 164 PRO A N 1
ATOM 1383 C CA . PRO A 1 164 ? 39.996 0.168 -39.920 1.00 85.31 164 PRO A CA 1
ATOM 1384 C C . PRO A 1 164 ? 40.186 -0.399 -41.331 1.00 85.31 164 PRO A C 1
ATOM 1386 O O . PRO A 1 164 ? 39.246 -0.482 -42.124 1.00 85.31 164 PRO A O 1
ATOM 1389 N N . SER A 1 165 ? 41.404 -0.843 -41.644 1.00 89.56 165 SER A N 1
ATOM 1390 C CA . SER A 1 165 ? 41.638 -1.640 -42.849 1.00 89.56 165 SER A CA 1
ATOM 1391 C C . SER A 1 165 ? 41.015 -3.034 -42.698 1.00 89.56 165 SER A C 1
ATOM 1393 O O . SER A 1 165 ? 40.799 -3.527 -41.586 1.00 89.56 165 SER A O 1
ATOM 1395 N N . LYS A 1 166 ? 40.756 -3.707 -43.826 1.00 88.44 166 LYS A N 1
ATOM 1396 C CA . LYS A 1 166 ? 40.153 -5.051 -43.845 1.00 88.44 166 LYS A CA 1
ATOM 1397 C C . LYS A 1 166 ? 40.940 -6.064 -43.002 1.00 88.44 166 LYS A C 1
ATOM 1399 O O . LYS A 1 166 ? 40.343 -6.891 -42.324 1.00 88.44 166 LYS A O 1
ATOM 1404 N N . GLU A 1 167 ? 42.267 -5.981 -43.020 1.00 89.69 167 GLU A N 1
ATOM 1405 C CA . GLU A 1 167 ? 43.159 -6.876 -42.270 1.00 89.69 167 GLU A CA 1
ATOM 1406 C C . GLU A 1 167 ? 43.048 -6.666 -40.754 1.00 89.69 167 GLU A C 1
ATOM 1408 O O . GLU A 1 167 ? 42.947 -7.635 -40.000 1.00 89.69 167 GLU A O 1
ATOM 1413 N N . ILE A 1 168 ? 42.989 -5.405 -40.310 1.00 88.44 168 ILE A N 1
ATOM 1414 C CA . ILE A 1 168 ? 42.832 -5.042 -38.893 1.00 88.44 168 ILE A CA 1
ATOM 1415 C C . ILE A 1 168 ? 41.462 -5.493 -38.379 1.00 88.44 168 ILE A C 1
ATOM 1417 O O . ILE A 1 168 ? 41.366 -6.048 -37.286 1.00 88.44 168 ILE A O 1
ATOM 1421 N N . TYR A 1 169 ? 40.411 -5.314 -39.183 1.00 87.00 169 TYR A N 1
ATOM 1422 C CA . TYR A 1 169 ? 39.062 -5.747 -38.826 1.00 87.00 169 TYR A CA 1
ATOM 1423 C C . TYR A 1 169 ? 38.943 -7.275 -38.714 1.00 87.00 169 TYR A C 1
ATOM 1425 O O . TYR A 1 169 ? 38.362 -7.780 -37.758 1.00 87.00 169 TYR A O 1
ATOM 1433 N N . ILE A 1 170 ? 39.547 -8.028 -39.641 1.00 90.62 170 ILE A N 1
ATOM 1434 C CA . ILE A 1 170 ? 39.575 -9.498 -39.568 1.00 90.62 170 ILE A CA 1
ATOM 1435 C C . ILE A 1 170 ? 40.308 -9.964 -38.306 1.00 90.62 170 ILE A C 1
ATOM 1437 O O . ILE A 1 170 ? 39.820 -10.856 -37.615 1.00 90.62 170 ILE A O 1
ATOM 1441 N N . LYS A 1 171 ? 41.450 -9.351 -37.973 1.00 91.25 171 LYS A N 1
ATOM 1442 C CA . LYS A 1 171 ? 42.186 -9.671 -36.743 1.00 91.25 171 LYS A CA 1
ATOM 1443 C C . LYS A 1 171 ? 41.342 -9.401 -35.491 1.00 91.25 171 LYS A C 1
ATOM 1445 O O . LYS A 1 171 ? 41.277 -10.257 -34.615 1.00 91.25 171 LYS A O 1
ATOM 1450 N N . PHE A 1 172 ? 40.642 -8.267 -35.450 1.00 91.19 172 PHE A N 1
ATOM 1451 C CA . PHE A 1 172 ? 39.718 -7.938 -34.365 1.00 91.19 172 PHE A CA 1
ATOM 1452 C C . PHE A 1 172 ? 38.615 -8.987 -34.195 1.00 91.19 172 PHE A C 1
ATOM 1454 O O . PHE A 1 172 ? 38.335 -9.373 -33.068 1.00 91.19 172 PHE A O 1
ATOM 1461 N N . LEU A 1 173 ? 38.025 -9.497 -35.281 1.00 89.38 173 LEU A N 1
ATOM 1462 C CA . LEU A 1 173 ? 36.996 -10.540 -35.192 1.00 89.38 173 LEU A CA 1
ATOM 1463 C C . LEU A 1 173 ? 37.524 -11.845 -34.574 1.00 89.38 173 LEU A C 1
ATOM 1465 O O . LEU A 1 173 ? 36.804 -12.483 -33.809 1.00 89.38 173 LEU A O 1
ATOM 1469 N N . TYR A 1 174 ? 38.772 -12.230 -34.865 1.00 92.75 174 TYR A N 1
ATOM 1470 C CA . TYR A 1 174 ? 39.403 -13.392 -34.229 1.00 92.75 174 TYR A CA 1
ATOM 1471 C C . TYR A 1 174 ? 39.659 -13.165 -32.735 1.00 92.75 174 TYR A C 1
ATOM 1473 O O . TYR A 1 174 ? 39.336 -14.032 -31.921 1.00 92.75 174 TYR A O 1
ATOM 1481 N N . ASP A 1 175 ? 40.197 -11.999 -32.368 1.00 89.88 175 ASP A N 1
ATOM 1482 C CA . ASP A 1 175 ? 40.440 -11.640 -30.967 1.00 89.88 175 ASP A CA 1
ATOM 1483 C C . ASP A 1 175 ? 39.115 -11.532 -30.187 1.00 89.88 175 ASP A C 1
ATOM 1485 O O . ASP A 1 175 ? 39.006 -12.007 -29.056 1.00 89.88 175 ASP A O 1
ATOM 1489 N N . TYR A 1 176 ? 38.076 -10.982 -30.818 1.00 91.06 176 TYR A N 1
ATOM 1490 C CA . TYR A 1 176 ? 36.716 -10.903 -30.291 1.00 91.06 176 TYR A CA 1
ATOM 1491 C C . TYR A 1 176 ? 36.129 -12.294 -30.025 1.00 91.06 176 TYR A C 1
ATOM 1493 O O . TYR A 1 176 ? 35.696 -12.568 -28.906 1.00 91.06 176 TYR A O 1
ATOM 1501 N N . ASP A 1 177 ? 36.159 -13.200 -31.009 1.00 90.88 177 ASP A N 1
ATOM 1502 C CA . ASP A 1 177 ? 35.661 -14.573 -30.854 1.00 90.88 177 ASP A CA 1
ATOM 1503 C C . ASP A 1 177 ? 36.387 -15.310 -29.716 1.00 90.88 177 ASP A C 1
ATOM 1505 O O . ASP A 1 177 ? 35.754 -15.976 -28.890 1.00 90.88 177 ASP A O 1
ATOM 1509 N N . PHE A 1 178 ? 37.704 -15.125 -29.602 1.00 93.25 178 PHE A N 1
ATOM 1510 C CA . PHE A 1 178 ? 38.488 -15.672 -28.497 1.00 93.25 178 PHE A CA 1
ATOM 1511 C C . PHE A 1 178 ? 38.050 -15.110 -27.133 1.00 93.25 178 PHE A C 1
ATOM 1513 O O . PHE A 1 178 ? 37.808 -15.877 -26.196 1.00 93.25 178 PHE A O 1
ATOM 1520 N N . ILE A 1 179 ? 37.887 -13.788 -27.017 1.00 92.00 179 ILE A N 1
ATOM 1521 C CA . ILE A 1 179 ? 37.443 -13.125 -25.781 1.00 92.00 179 ILE A CA 1
ATOM 1522 C C . ILE A 1 179 ? 36.047 -13.607 -25.373 1.00 92.00 179 ILE A C 1
ATOM 1524 O O . ILE A 1 179 ? 35.839 -13.955 -24.208 1.00 92.00 179 ILE A O 1
ATOM 1528 N N . ILE A 1 180 ? 35.103 -13.687 -26.313 1.00 92.44 180 ILE A N 1
ATOM 1529 C CA . ILE A 1 180 ? 33.735 -14.153 -26.056 1.00 92.44 180 ILE A CA 1
ATOM 1530 C C . ILE A 1 180 ? 33.717 -15.617 -25.601 1.00 92.44 180 ILE A C 1
ATOM 1532 O O . ILE A 1 180 ? 32.981 -15.962 -24.668 1.00 92.44 180 ILE A O 1
ATOM 1536 N N . LYS A 1 181 ? 34.545 -16.485 -26.194 1.00 93.00 181 LYS A N 1
ATOM 1537 C CA . LYS A 1 181 ? 34.691 -17.884 -25.757 1.00 93.00 181 LYS A CA 1
ATOM 1538 C C . LYS A 1 181 ? 35.224 -17.978 -24.330 1.00 93.00 181 LYS A C 1
ATOM 1540 O O . LYS A 1 181 ? 34.642 -18.696 -23.515 1.00 93.00 181 LYS A O 1
ATOM 1545 N N . CYS A 1 182 ? 36.268 -17.219 -23.994 1.00 91.88 182 CYS A N 1
ATOM 1546 C CA . CYS A 1 182 ? 36.802 -17.162 -22.631 1.00 91.88 182 CYS A CA 1
ATOM 1547 C C . CYS A 1 182 ? 35.773 -16.614 -21.632 1.00 91.88 182 CYS A C 1
ATOM 1549 O O . CYS A 1 182 ? 35.575 -17.203 -20.569 1.00 91.88 182 CYS A O 1
ATOM 1551 N N . PHE A 1 183 ? 35.076 -15.530 -21.982 1.00 92.62 183 PHE A N 1
ATOM 1552 C CA . PHE A 1 183 ? 34.001 -14.952 -21.176 1.00 92.62 183 PHE A CA 1
ATOM 1553 C C . PHE A 1 183 ? 32.892 -15.974 -20.901 1.00 92.62 183 PHE A C 1
ATOM 1555 O O . PHE A 1 183 ? 32.498 -16.174 -19.751 1.00 92.62 183 PHE A O 1
ATOM 1562 N N . THR A 1 184 ? 32.441 -16.680 -21.938 1.00 93.56 184 THR A N 1
ATOM 1563 C CA . THR A 1 184 ? 31.405 -17.713 -21.825 1.00 93.56 184 THR A CA 1
ATOM 1564 C C . THR A 1 184 ? 31.871 -18.874 -20.949 1.00 93.56 184 THR A C 1
ATOM 1566 O O . THR A 1 184 ? 31.127 -19.316 -20.074 1.00 93.56 184 THR A O 1
ATOM 1569 N N . GLY A 1 185 ? 33.116 -19.332 -21.110 1.00 93.94 185 GLY A N 1
ATOM 1570 C CA . GLY A 1 185 ? 33.704 -20.373 -20.266 1.00 93.94 185 GLY A CA 1
ATOM 1571 C C . GLY A 1 185 ? 33.750 -19.979 -18.786 1.00 93.94 185 GLY A C 1
ATOM 1572 O O . GLY A 1 185 ? 33.279 -20.730 -17.931 1.00 93.94 185 GLY A O 1
ATOM 1573 N N . MET A 1 186 ? 34.243 -18.776 -18.476 1.00 93.69 186 MET A N 1
ATOM 1574 C CA . MET A 1 186 ? 34.264 -18.249 -17.105 1.00 93.69 186 MET A CA 1
ATOM 1575 C C . MET A 1 186 ? 32.855 -18.107 -16.524 1.00 93.69 186 MET A C 1
ATOM 1577 O O . MET A 1 186 ? 32.614 -18.483 -15.375 1.00 93.69 186 MET A O 1
ATOM 1581 N N . TYR A 1 187 ? 31.906 -17.614 -17.320 1.00 93.94 187 TYR A N 1
ATOM 1582 C CA . TYR A 1 187 ? 30.514 -17.481 -16.908 1.00 93.94 187 TYR A CA 1
ATOM 1583 C C . TYR A 1 187 ? 29.896 -18.835 -16.535 1.00 93.94 187 TYR A C 1
ATOM 1585 O O . TYR A 1 187 ? 29.263 -18.957 -15.487 1.00 93.94 187 TYR A O 1
ATOM 1593 N N . LEU A 1 188 ? 30.118 -19.877 -17.342 1.00 93.75 188 LEU A N 1
ATOM 1594 C CA . LEU A 1 188 ? 29.612 -21.223 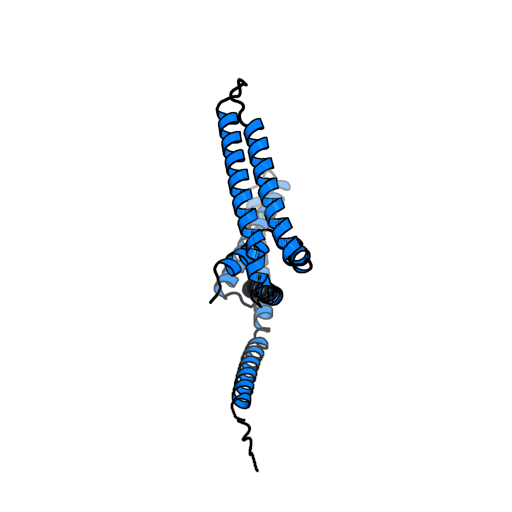-17.058 1.00 93.75 188 LEU A CA 1
ATOM 1595 C C . LEU A 1 188 ? 30.181 -21.793 -15.753 1.00 93.75 188 LEU A C 1
ATOM 1597 O O . LEU A 1 188 ? 29.430 -22.369 -14.963 1.00 93.75 188 LEU A O 1
ATOM 1601 N N . ILE A 1 189 ? 31.474 -21.586 -15.485 1.00 93.50 189 ILE A N 1
ATOM 1602 C CA . ILE A 1 189 ? 32.103 -21.992 -14.218 1.00 93.50 189 ILE A CA 1
ATOM 1603 C C . ILE A 1 189 ? 31.425 -21.289 -13.035 1.00 93.50 189 ILE A C 1
ATOM 1605 O O . ILE A 1 189 ? 31.059 -21.943 -12.055 1.00 93.50 189 ILE A O 1
ATOM 1609 N N . LEU A 1 190 ? 31.186 -19.978 -13.138 1.00 91.62 190 LEU A N 1
ATOM 1610 C CA . LEU A 1 190 ? 30.486 -19.210 -12.104 1.00 91.62 190 LEU A CA 1
ATOM 1611 C C . LEU A 1 190 ? 29.058 -19.718 -11.878 1.00 91.62 190 LEU A C 1
ATOM 1613 O O . LEU A 1 190 ? 28.638 -19.868 -10.731 1.00 91.62 190 LEU A O 1
ATOM 1617 N N . VAL A 1 191 ? 28.320 -20.031 -12.945 1.00 90.94 191 VAL A N 1
ATOM 1618 C CA . VAL A 1 191 ? 26.967 -20.604 -12.856 1.00 90.94 191 VAL A CA 1
ATOM 1619 C C . VAL A 1 191 ? 26.985 -21.943 -12.121 1.00 90.94 191 VAL A C 1
ATOM 1621 O O . VAL A 1 191 ? 26.166 -22.153 -11.224 1.00 90.94 191 VAL A O 1
ATOM 1624 N N . VAL A 1 192 ? 27.929 -22.831 -12.446 1.00 89.31 192 VAL A N 1
ATOM 1625 C CA . VAL A 1 192 ? 28.074 -24.137 -11.782 1.00 89.31 192 VAL A CA 1
ATOM 1626 C C . VAL A 1 192 ? 28.397 -23.959 -10.299 1.00 89.31 192 VAL A C 1
ATOM 1628 O O . VAL A 1 192 ? 27.758 -24.590 -9.454 1.00 89.31 192 VAL A O 1
ATOM 1631 N N . MET A 1 193 ? 29.330 -23.065 -9.958 1.00 87.75 193 MET A N 1
ATOM 1632 C CA . MET A 1 193 ? 29.656 -22.749 -8.563 1.00 87.75 193 MET A CA 1
ATOM 1633 C C . MET A 1 193 ? 28.441 -22.197 -7.805 1.00 87.75 193 MET A C 1
ATOM 1635 O O . MET A 1 193 ? 28.151 -22.640 -6.692 1.00 87.75 193 MET A O 1
ATOM 1639 N N . LEU A 1 194 ? 27.692 -21.263 -8.397 1.00 85.44 194 LEU A N 1
ATOM 1640 C CA . LEU A 1 194 ? 26.485 -20.698 -7.790 1.00 85.44 194 LEU A CA 1
ATOM 1641 C C . LEU A 1 194 ? 25.402 -21.765 -7.579 1.00 85.44 194 LEU A C 1
ATOM 1643 O O . LEU A 1 194 ? 24.823 -21.833 -6.492 1.00 85.44 194 LEU A O 1
ATOM 1647 N N . ASP A 1 195 ? 25.148 -22.628 -8.567 1.00 84.56 195 ASP A N 1
ATOM 1648 C CA . ASP A 1 195 ? 24.158 -23.707 -8.450 1.00 84.56 195 ASP A CA 1
ATOM 1649 C C . ASP A 1 195 ? 24.578 -24.738 -7.384 1.00 84.56 195 ASP A C 1
ATOM 1651 O O . ASP A 1 195 ? 23.739 -25.205 -6.607 1.00 84.56 195 ASP A O 1
ATOM 1655 N N . TYR A 1 196 ? 25.879 -25.020 -7.256 1.00 84.44 196 TYR A N 1
ATOM 1656 C CA . TYR A 1 196 ? 26.442 -25.862 -6.196 1.00 84.44 196 TYR A CA 1
ATOM 1657 C C . TYR A 1 196 ? 26.159 -25.295 -4.793 1.00 84.44 196 TYR A C 1
ATOM 1659 O O . TYR A 1 196 ? 25.578 -25.986 -3.947 1.00 84.44 196 TYR A O 1
ATOM 1667 N N . PHE A 1 197 ? 26.455 -24.012 -4.549 1.00 78.88 197 PHE A N 1
ATOM 1668 C CA . PHE A 1 197 ? 26.168 -23.354 -3.264 1.00 78.88 197 PHE A CA 1
ATOM 1669 C C . PHE A 1 197 ? 24.672 -23.306 -2.932 1.00 78.88 197 PHE A C 1
ATOM 1671 O O . PHE A 1 197 ? 24.278 -23.421 -1.764 1.00 78.88 197 PHE A O 1
ATOM 1678 N N . VAL A 1 198 ? 23.821 -23.162 -3.948 1.00 79.06 198 VAL A N 1
ATOM 1679 C CA . VAL A 1 198 ? 22.364 -23.162 -3.789 1.00 79.06 198 VAL A CA 1
ATOM 1680 C C . VAL A 1 198 ? 21.846 -24.543 -3.358 1.00 79.06 198 VAL A C 1
ATOM 1682 O O . VAL A 1 198 ? 20.936 -24.618 -2.525 1.00 79.06 198 VAL A O 1
ATOM 1685 N N . ARG A 1 199 ? 22.437 -25.638 -3.857 1.00 74.56 199 ARG A N 1
ATOM 1686 C CA . ARG A 1 199 ? 22.003 -27.019 -3.571 1.00 74.56 199 ARG A CA 1
ATOM 1687 C C . ARG A 1 199 ? 22.478 -27.567 -2.226 1.00 74.56 199 ARG A C 1
ATOM 1689 O O . ARG A 1 199 ? 21.685 -28.227 -1.555 1.00 74.5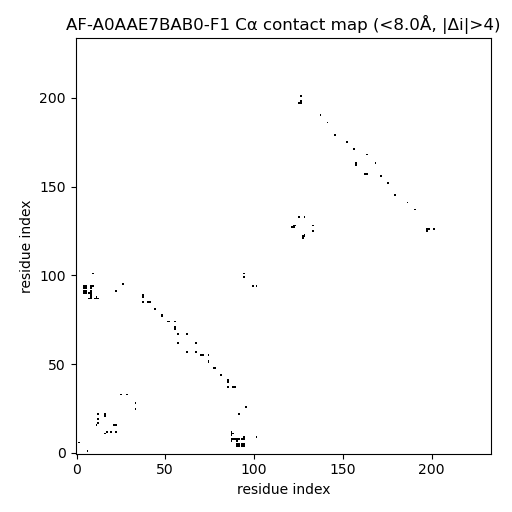6 199 ARG A O 1
ATOM 1696 N N . ILE A 1 200 ? 23.697 -27.255 -1.778 1.00 67.12 200 ILE A N 1
ATOM 1697 C CA . ILE A 1 200 ? 24.251 -27.769 -0.503 1.00 67.12 200 ILE A CA 1
ATOM 1698 C C . ILE A 1 200 ? 23.353 -27.442 0.700 1.00 67.12 200 ILE A C 1
ATOM 1700 O O . ILE A 1 200 ? 23.169 -28.256 1.601 1.00 67.12 200 ILE A O 1
ATOM 1704 N N . LYS A 1 201 ? 22.712 -26.268 0.716 1.00 55.91 201 LYS A N 1
ATOM 1705 C CA . LYS A 1 201 ? 21.866 -25.849 1.847 1.00 55.91 201 LYS A CA 1
ATOM 1706 C C . LYS A 1 201 ? 20.464 -26.468 1.850 1.00 55.91 201 LYS A C 1
ATOM 1708 O O . LYS A 1 201 ? 19.666 -26.104 2.717 1.00 55.91 201 LYS A O 1
ATOM 1713 N N . LYS A 1 202 ? 20.098 -27.337 0.901 1.00 55.81 202 LYS A N 1
ATOM 1714 C CA . LYS A 1 202 ? 18.745 -27.926 0.820 1.00 55.81 202 LYS A CA 1
ATOM 1715 C C . LYS A 1 202 ? 18.461 -28.941 1.944 1.00 55.81 202 LYS A C 1
ATOM 1717 O O . LYS A 1 202 ? 17.310 -29.089 2.334 1.00 55.81 202 LYS A O 1
ATOM 1722 N N . PHE A 1 203 ? 19.495 -29.523 2.552 1.00 48.81 203 PHE A N 1
ATOM 1723 C CA . PHE A 1 203 ? 19.371 -30.624 3.518 1.00 48.81 203 PHE A CA 1
ATOM 1724 C C . PHE A 1 203 ? 18.926 -30.326 4.978 1.00 48.81 203 PHE A C 1
ATOM 1726 O O . PHE A 1 203 ? 18.502 -31.280 5.621 1.00 48.81 203 PHE A O 1
ATOM 1733 N N . PRO A 1 204 ? 18.917 -29.093 5.549 1.00 49.03 204 PRO A N 1
ATOM 1734 C CA . PRO A 1 204 ? 18.496 -28.914 6.956 1.00 49.03 204 PRO A CA 1
ATOM 1735 C C . PRO A 1 204 ? 17.042 -28.461 7.195 1.00 49.03 204 PRO A C 1
ATOM 1737 O O . PRO A 1 204 ? 16.632 -28.373 8.352 1.00 49.03 204 PRO A O 1
ATOM 1740 N N . GLN A 1 205 ? 16.272 -28.076 6.166 1.00 47.94 205 GLN A N 1
ATOM 1741 C CA . GLN A 1 205 ? 14.956 -27.434 6.378 1.00 47.94 205 GLN A CA 1
ATOM 1742 C C . GLN A 1 205 ? 13.755 -28.374 6.233 1.00 47.94 205 GLN A C 1
ATOM 1744 O O . GLN A 1 205 ? 12.816 -28.248 7.017 1.00 47.94 205 GLN A O 1
ATOM 1749 N N . GLU A 1 206 ? 13.794 -29.352 5.325 1.00 47.62 206 GLU A N 1
ATOM 1750 C CA . GLU A 1 206 ? 12.723 -30.359 5.230 1.00 47.62 206 GLU A CA 1
ATOM 1751 C C . GLU A 1 206 ? 12.652 -31.237 6.489 1.00 47.62 206 GLU A C 1
ATOM 1753 O O . GLU A 1 206 ? 11.561 -31.564 6.956 1.00 47.62 206 GLU A O 1
ATOM 1758 N N . THR A 1 207 ? 13.797 -31.521 7.114 1.00 48.66 207 THR A N 1
ATOM 1759 C CA . THR A 1 207 ? 13.887 -32.274 8.373 1.00 48.66 207 THR A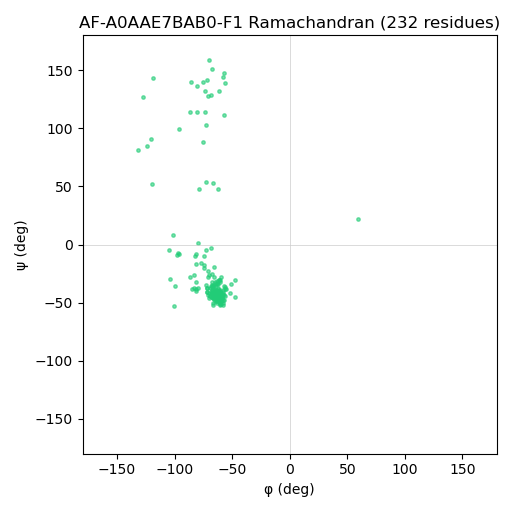 CA 1
ATOM 1760 C C . THR A 1 207 ? 13.293 -31.495 9.548 1.00 48.66 207 THR A C 1
ATOM 1762 O O . THR A 1 207 ? 12.588 -32.067 10.372 1.00 48.66 207 THR A O 1
ATOM 1765 N N . LYS A 1 208 ? 13.497 -30.169 9.616 1.00 48.00 208 LYS A N 1
ATOM 1766 C CA . LYS A 1 208 ? 12.922 -29.334 10.688 1.00 48.00 208 LYS A CA 1
ATOM 1767 C C . LYS A 1 208 ? 11.409 -29.150 10.554 1.00 48.00 208 LYS A C 1
ATOM 1769 O O . LYS A 1 208 ? 10.719 -29.143 11.569 1.00 48.00 208 LYS A O 1
ATOM 1774 N N . LEU A 1 209 ? 10.884 -29.019 9.332 1.00 48.78 209 LEU A N 1
ATOM 1775 C CA . LEU A 1 209 ? 9.444 -28.851 9.116 1.00 48.78 209 LEU A CA 1
ATOM 1776 C C . LEU A 1 209 ? 8.674 -30.151 9.406 1.00 48.78 209 LEU A C 1
ATOM 1778 O O . LEU A 1 209 ? 7.669 -30.105 10.109 1.00 48.78 209 LEU A O 1
ATOM 1782 N N . LYS A 1 210 ? 9.184 -31.309 8.956 1.00 49.06 210 LYS A N 1
ATOM 1783 C CA . LYS A 1 210 ? 8.598 -32.620 9.292 1.00 49.06 210 LYS A CA 1
ATOM 1784 C C . LYS A 1 210 ? 8.638 -32.904 10.795 1.00 49.06 210 LYS A C 1
ATOM 1786 O O . LYS A 1 210 ? 7.624 -33.312 11.352 1.00 49.06 210 LYS A O 1
ATOM 1791 N N . ASN A 1 211 ? 9.754 -32.610 11.464 1.00 47.22 211 ASN A N 1
ATOM 1792 C CA . ASN A 1 211 ? 9.879 -32.847 12.905 1.00 47.22 211 ASN A CA 1
ATOM 1793 C C . ASN A 1 211 ? 8.951 -31.943 13.736 1.00 47.22 211 ASN A C 1
ATOM 1795 O O . ASN A 1 211 ? 8.400 -32.393 14.736 1.00 47.22 211 ASN A O 1
ATOM 1799 N N . ASN A 1 212 ? 8.729 -30.694 13.314 1.00 49.56 212 ASN A N 1
ATOM 1800 C CA . ASN A 1 212 ? 7.828 -29.775 14.017 1.00 49.56 212 ASN A CA 1
ATOM 1801 C C . ASN A 1 212 ? 6.344 -30.126 13.837 1.00 49.56 212 ASN A C 1
ATOM 1803 O O . ASN A 1 212 ? 5.574 -29.942 14.776 1.00 49.56 212 ASN A O 1
ATOM 1807 N N . VAL A 1 213 ? 5.941 -30.629 12.666 1.00 55.06 213 VAL A N 1
ATOM 1808 C CA . VAL A 1 213 ? 4.565 -31.108 12.437 1.00 55.06 213 VAL A CA 1
ATOM 1809 C C . VAL A 1 213 ? 4.309 -32.386 13.240 1.00 55.06 213 VAL A C 1
ATOM 1811 O O . VAL A 1 213 ? 3.318 -32.454 13.960 1.00 55.06 213 VAL A O 1
ATOM 1814 N N . PHE A 1 214 ? 5.255 -33.330 13.238 1.00 48.56 214 PHE A N 1
ATOM 1815 C CA . PHE A 1 214 ? 5.165 -34.560 14.033 1.00 48.56 214 PHE A CA 1
ATOM 1816 C C . PHE A 1 214 ? 5.081 -34.284 15.549 1.00 48.56 214 PHE A C 1
ATOM 1818 O O . PHE A 1 214 ? 4.254 -34.865 16.243 1.00 48.56 214 PHE A O 1
ATOM 1825 N N . LEU A 1 215 ? 5.868 -33.331 16.069 1.00 51.69 215 LEU A N 1
ATOM 1826 C CA . LEU A 1 215 ? 5.812 -32.905 17.479 1.00 51.69 215 LEU A CA 1
ATOM 1827 C C . LEU A 1 215 ? 4.515 -32.175 17.867 1.00 51.69 215 LEU A C 1
ATOM 1829 O O . LEU A 1 215 ? 4.164 -32.120 19.048 1.00 51.69 215 LEU A O 1
ATOM 1833 N N . GLN A 1 216 ? 3.828 -31.551 16.908 1.00 51.38 216 GLN A N 1
ATOM 1834 C CA . GLN A 1 216 ? 2.536 -30.910 17.159 1.00 51.38 216 GLN A CA 1
ATOM 1835 C C . GLN A 1 216 ? 1.383 -31.911 17.147 1.00 51.38 216 GLN A C 1
ATOM 1837 O O . GLN A 1 216 ? 0.426 -31.711 17.894 1.00 51.38 216 GLN A O 1
ATOM 1842 N N . GLU A 1 217 ? 1.471 -32.972 16.344 1.00 53.38 217 GLU A N 1
ATOM 1843 C CA . GLU A 1 217 ? 0.486 -34.056 16.330 1.00 53.38 217 GLU A CA 1
ATOM 1844 C C . GLU A 1 217 ? 0.565 -34.894 17.613 1.00 53.38 217 GLU A C 1
ATOM 1846 O O . GLU A 1 217 ? -0.452 -35.037 18.289 1.00 53.38 217 GLU A O 1
ATOM 1851 N N . THR A 1 218 ? 1.764 -35.285 18.063 1.00 52.84 218 THR A N 1
ATOM 1852 C CA . THR A 1 218 ? 1.933 -36.044 19.321 1.00 52.84 218 THR A CA 1
ATOM 1853 C C . THR A 1 218 ? 1.433 -35.284 20.555 1.00 52.84 218 THR A C 1
ATOM 1855 O O . THR A 1 218 ? 0.696 -35.830 21.370 1.00 52.84 218 THR A O 1
ATOM 1858 N N . LYS A 1 219 ? 1.710 -33.975 20.659 1.00 53.00 219 LYS A N 1
ATOM 1859 C CA . LYS A 1 219 ? 1.188 -33.134 21.759 1.00 53.00 219 LYS A CA 1
ATOM 1860 C C . LYS A 1 219 ? -0.332 -32.946 21.750 1.00 53.00 219 LYS A C 1
ATOM 1862 O O . LYS A 1 219 ? -0.896 -32.493 22.751 1.00 53.00 219 LYS A O 1
ATOM 1867 N N . LYS A 1 220 ? -0.991 -33.179 20.615 1.00 51.72 220 LYS A N 1
ATOM 1868 C CA . LYS A 1 220 ? -2.440 -33.011 20.465 1.00 51.72 220 LYS A CA 1
ATOM 1869 C C . LYS A 1 220 ? -3.196 -34.271 20.877 1.00 51.72 220 LYS A C 1
ATOM 1871 O O . LYS A 1 220 ? -4.327 -34.140 21.345 1.00 51.72 220 LYS A O 1
ATOM 1876 N N . ASP A 1 221 ? -2.558 -35.429 20.755 1.00 49.41 221 ASP A N 1
ATOM 1877 C CA . ASP A 1 221 ? -3.106 -36.712 21.188 1.00 49.41 221 ASP A CA 1
ATOM 1878 C C . ASP A 1 221 ? -2.922 -36.923 22.699 1.00 49.41 221 ASP A C 1
ATOM 1880 O O . ASP A 1 221 ? -3.902 -37.237 23.373 1.00 49.41 221 ASP A O 1
ATOM 1884 N N . ASP A 1 222 ? -1.777 -36.537 23.280 1.00 52.06 222 ASP A N 1
ATOM 1885 C CA . ASP A 1 222 ? -1.563 -36.575 24.744 1.00 52.06 222 ASP A CA 1
ATOM 1886 C C . ASP A 1 222 ? -2.568 -35.711 25.535 1.00 52.06 222 ASP A C 1
ATOM 1888 O O . ASP A 1 222 ? -2.890 -35.981 26.691 1.00 52.06 222 ASP A O 1
ATOM 1892 N N . LYS A 1 223 ? -3.100 -34.643 24.924 1.00 51.62 223 LYS A N 1
ATOM 1893 C CA . LYS A 1 223 ? -4.082 -33.752 25.570 1.00 51.62 223 LYS A CA 1
ATOM 1894 C C . LYS A 1 223 ? -5.521 -34.266 25.543 1.00 51.62 223 LYS A C 1
ATOM 1896 O O . LYS A 1 223 ? -6.377 -33.638 26.166 1.00 51.62 223 LYS A O 1
ATOM 1901 N N . LYS A 1 224 ? -5.818 -35.352 24.825 1.00 52.12 224 LYS A N 1
ATOM 1902 C CA . LYS A 1 224 ? -7.181 -35.894 24.713 1.00 52.12 224 LYS A CA 1
ATOM 1903 C C . LYS A 1 224 ? -7.487 -37.028 25.696 1.00 52.12 224 LYS A C 1
ATOM 1905 O O . LYS A 1 224 ? -8.654 -37.387 25.807 1.00 52.12 224 LYS A O 1
ATOM 1910 N N . GLU A 1 225 ? -6.505 -37.543 26.438 1.00 46.44 225 GLU A N 1
ATOM 1911 C CA . GLU A 1 225 ? -6.670 -38.781 27.222 1.00 46.44 225 GLU A CA 1
ATOM 1912 C C . GLU A 1 225 ? -6.915 -38.641 28.737 1.00 46.44 225 GLU A C 1
ATOM 1914 O O . GLU A 1 225 ? -7.015 -39.652 29.422 1.00 46.44 225 GLU A O 1
ATOM 1919 N N . PHE A 1 226 ? -7.129 -37.441 29.292 1.00 49.06 226 PHE A N 1
ATOM 1920 C CA . PHE A 1 226 ? -7.478 -37.311 30.720 1.00 49.06 226 PHE A CA 1
ATOM 1921 C C . PHE A 1 226 ? -8.835 -36.635 30.975 1.00 49.06 226 PHE A C 1
ATOM 1923 O O . PHE A 1 226 ? -8.894 -35.422 31.183 1.00 49.06 226 PHE A O 1
ATOM 1930 N N . PRO A 1 227 ? -9.942 -37.398 31.060 1.00 40.91 227 PRO A N 1
ATOM 1931 C CA . PRO A 1 227 ? -11.111 -36.965 31.807 1.00 40.91 227 PRO A CA 1
ATOM 1932 C C . PRO A 1 227 ? -10.893 -37.228 33.308 1.00 40.91 227 PRO A C 1
ATOM 1934 O O . PRO A 1 227 ? -10.821 -38.371 33.761 1.00 40.91 227 PRO A O 1
ATOM 1937 N N . GLN A 1 228 ? -10.803 -36.149 34.092 1.00 48.81 228 GLN A N 1
ATOM 1938 C CA . GLN A 1 228 ? -10.872 -36.185 35.556 1.00 48.81 228 GLN A CA 1
ATOM 1939 C C . GLN A 1 228 ? -12.194 -36.828 36.002 1.00 48.81 228 GLN A C 1
ATOM 1941 O O . GLN A 1 228 ? -13.265 -36.240 35.854 1.00 48.81 228 GLN A O 1
ATOM 1946 N N . LYS A 1 229 ? -12.119 -38.026 36.591 1.00 41.91 229 LYS A N 1
ATOM 1947 C CA . LYS A 1 229 ? -13.214 -38.611 37.373 1.00 41.91 229 LYS A CA 1
ATOM 1948 C C . LYS A 1 229 ? -13.311 -37.860 38.704 1.00 41.91 229 LYS A C 1
ATOM 1950 O O . LYS A 1 229 ? -12.512 -38.086 39.609 1.00 41.91 229 LYS A O 1
ATOM 1955 N N . THR A 1 230 ? -14.286 -36.967 38.829 1.00 47.56 230 THR A N 1
ATOM 1956 C CA . THR A 1 230 ? -14.721 -36.418 40.116 1.00 47.56 230 THR A CA 1
ATOM 1957 C C . THR A 1 230 ? -15.520 -37.486 40.867 1.00 47.56 230 THR A C 1
ATOM 1959 O O . THR A 1 230 ? -16.589 -37.912 40.440 1.00 47.56 230 THR A O 1
ATOM 1962 N N . SER A 1 231 ? -14.973 -37.955 41.989 1.00 44.50 231 SER A N 1
ATOM 1963 C CA . SER A 1 231 ? -15.660 -38.827 42.944 1.00 44.50 231 SER A CA 1
ATOM 1964 C C . SER A 1 231 ? -16.239 -37.967 44.064 1.00 44.50 231 SER A C 1
ATOM 1966 O O . SER A 1 231 ? -15.522 -37.605 44.994 1.00 44.50 231 SER A O 1
ATOM 1968 N N . ASN A 1 232 ? -17.535 -37.668 43.982 1.00 44.94 232 ASN A N 1
ATOM 1969 C CA . ASN A 1 232 ? -18.320 -37.209 45.126 1.00 44.94 232 ASN A CA 1
ATOM 1970 C C . ASN A 1 232 ? -18.463 -38.362 46.132 1.00 44.94 232 ASN A C 1
ATOM 1972 O O . ASN A 1 232 ? -18.914 -39.447 45.761 1.00 44.94 232 ASN A O 1
ATOM 1976 N N . ARG A 1 233 ? -18.144 -38.118 47.405 1.00 45.53 233 ARG A N 1
ATOM 1977 C CA . ARG A 1 233 ? -18.687 -38.888 48.528 1.00 45.53 233 ARG A CA 1
ATOM 1978 C C . ARG A 1 233 ? -19.278 -37.930 49.556 1.00 45.53 233 ARG A C 1
ATOM 1980 O O . ARG A 1 233 ? -18.629 -36.964 49.947 1.00 45.53 233 ARG A O 1
ATOM 1987 N N . SER A 1 234 ? -20.534 -38.243 49.862 1.00 50.56 234 SER A N 1
ATOM 1988 C CA . SER A 1 234 ? -21.368 -37.844 50.996 1.00 50.56 234 SER A CA 1
ATOM 1989 C C . SER A 1 234 ? -20.668 -37.952 52.340 1.00 50.56 234 SER A C 1
ATOM 1991 O O . SER A 1 234 ? -19.917 -38.948 52.485 1.00 50.56 234 SER A O 1
#

Mean predicted aligned error: 16.76 Å

Organism: NCBI:txid1054033

Radius of gyration: 34.83 Å; Cα contacts (8 Å, |Δi|>4): 70; chains: 1; bounding box: 69×73×95 Å

Solvent-accessible surface area (backbone atoms only — not comparable to full-atom values): 13344 Å² total; per-residue (Å²): 132,87,51,70,44,40,51,44,19,50,50,32,37,68,71,79,34,71,85,38,57,65,63,53,60,49,67,77,46,59,70,70,62,46,54,50,48,55,51,51,50,50,53,50,51,51,51,49,52,52,54,51,46,61,68,66,64,55,86,84,54,99,65,58,71,67,59,55,53,51,53,52,51,51,51,51,49,52,54,53,50,51,51,52,50,52,54,26,58,62,19,42,54,41,44,69,70,41,95,53,62,58,68,64,51,51,48,52,50,51,51,51,53,48,50,52,50,50,52,52,53,50,47,68,35,79,70,61,41,55,69,65,62,50,53,51,52,51,52,50,52,50,54,54,51,49,55,53,49,49,52,52,52,54,53,55,48,42,72,77,38,79,79,63,53,74,68,58,50,54,52,48,52,54,54,47,53,50,49,51,51,53,51,51,53,54,48,51,53,51,51,52,53,52,53,50,65,45,53,69,68,59,73,70,54,66,60,52,55,54,52,54,52,52,57,52,52,55,60,55,54,69,70,70,74,74,82,84,82,82,80,87,78,133

Sequence (234 aa):
MRNLGTTLGLWWLSTFDKSQFLFKSLKTIPVYYRYFFYISLTVALYFTITKLGAIIDIKSYSIPVFIQSLLILIGFGIKALSIIFTIGICNYESLYSGNYDVDKHLEQQKQKKQFIKENKLEKWRLKNMHWFIRVLLYATIWCFLYLLLEDILINAFFNIYPNPSKEIYIKFLYDYDFIIKCFTGMYLILVVMLDYFVRIKKFPQETKLKNNVFLQETKKDDKKEFPQKTSNRS

Secondary structure (DSSP, 8-state):
---HHHHHHHHHHHHT-TT-HHHHHHHTS-HHHHHHHHHHHHHHHHHHHHHHHHHH--TTS---HHHHHHHHHHHHHHHHHHHHHHHHHHTHHHHHHS---HHHHHHHHHHHHHHHHHHHHHHHSTTTS-HHHHHHHHHHHHHHHHHHHHHHHHHHHHHH-SS--HHHHHHHHHHHHHHHHHHHHHHHHHHHHHHHHHHHTTTTHHHHHHHHHHHHHHHHHGGGS---------